Protein AF-A0A258W7M1-F1 (afdb_monomer_lite)

Sequence (191 aa):
MKWLLQYIKQILIVVLVFASMASPAATSISPTYPTRNDYLLDGDSLIPVPWGKEEPISWMLLSGSWMLRQGEVPTSYFTFKVVNQSANNRILYIQQMDPKSCVVMGAGVGSLSSSKVIYATLRNAQNREVYRLNLRNFAASSFVKKVPASYEGNVVMMSIAAINSYTFTHFSIARVNPGTLTSPNCRNKLQ

Radius of gyration: 19.5 Å; chains: 1; bounding box: 65×51×40 Å

Structure (mmCIF, N/CA/C/O backbone):
data_AF-A0A258W7M1-F1
#
_entry.id   AF-A0A258W7M1-F1
#
loop_
_atom_site.group_PDB
_atom_site.id
_atom_site.type_symbol
_atom_site.label_atom_id
_atom_site.label_alt_id
_atom_site.label_comp_id
_atom_site.label_asym_id
_atom_site.label_entity_id
_atom_site.label_seq_id
_atom_site.pdbx_PDB_ins_code
_atom_site.Cartn_x
_atom_site.Cartn_y
_atom_site.Cartn_z
_atom_site.occupancy
_atom_site.B_iso_or_equiv
_atom_site.auth_seq_id
_atom_site.auth_comp_id
_atom_site.auth_asym_id
_atom_site.auth_atom_id
_atom_site.pdbx_PDB_model_num
ATOM 1 N N . MET A 1 1 ? -43.704 30.115 -16.570 1.00 43.97 1 MET A N 1
ATOM 2 C CA . MET A 1 1 ? -43.138 30.088 -15.201 1.00 43.97 1 MET A CA 1
ATOM 3 C C . MET A 1 1 ? -43.503 28.762 -14.534 1.00 43.97 1 MET A C 1
ATOM 5 O O . MET A 1 1 ? -44.605 28.625 -14.032 1.00 43.97 1 MET A O 1
ATOM 9 N N . LYS A 1 2 ? -42.625 27.754 -14.611 1.00 47.56 2 LYS A N 1
ATOM 10 C CA . LYS A 1 2 ? -42.806 26.414 -14.006 1.00 47.56 2 LYS A CA 1
ATOM 11 C C . LYS A 1 2 ? -41.495 25.890 -13.385 1.00 47.56 2 LYS A C 1
ATOM 13 O O . LYS A 1 2 ? -41.191 24.712 -13.471 1.00 47.56 2 LYS A O 1
ATOM 18 N N . TRP A 1 3 ? -40.699 26.768 -12.773 1.00 34.06 3 TRP A N 1
ATOM 19 C CA . TRP A 1 3 ? -39.361 26.412 -12.265 1.00 34.06 3 TRP A CA 1
ATOM 20 C C . TRP A 1 3 ? -39.150 26.747 -10.779 1.00 34.06 3 TRP A C 1
ATOM 22 O O . TRP A 1 3 ? -38.028 26.945 -10.335 1.00 34.06 3 TRP A O 1
ATOM 32 N N . LEU A 1 4 ? -40.231 26.796 -9.992 1.00 43.44 4 LEU A N 1
ATOM 33 C CA . LEU A 1 4 ? -40.207 27.290 -8.608 1.00 43.44 4 LEU A CA 1
ATOM 34 C C . LEU A 1 4 ? -40.151 26.203 -7.512 1.00 43.44 4 LEU A C 1
ATOM 36 O O . LEU A 1 4 ? -40.483 26.496 -6.373 1.00 43.44 4 LEU A O 1
ATOM 40 N N . LEU A 1 5 ? -39.755 24.956 -7.806 1.00 43.38 5 LEU A N 1
ATOM 41 C CA . LEU A 1 5 ? -39.906 23.847 -6.836 1.00 43.38 5 LEU A CA 1
ATOM 42 C C . LEU A 1 5 ? -38.703 22.902 -6.662 1.00 43.38 5 LEU A C 1
ATOM 44 O O . LEU A 1 5 ? -38.859 21.836 -6.076 1.00 43.38 5 LEU A O 1
ATOM 48 N N . GLN A 1 6 ? -37.491 23.282 -7.087 1.00 41.66 6 GLN A N 1
ATOM 49 C CA . GLN A 1 6 ? -36.312 22.399 -6.970 1.00 41.66 6 GLN A CA 1
ATOM 50 C C . GLN A 1 6 ? -35.127 22.979 -6.176 1.00 41.66 6 GLN A C 1
ATOM 52 O O . GLN A 1 6 ? -34.036 22.423 -6.211 1.00 41.66 6 GLN A O 1
ATOM 57 N N . TYR A 1 7 ? -35.351 24.048 -5.402 1.00 41.16 7 TYR A N 1
ATOM 58 C CA . TYR A 1 7 ? -34.325 24.708 -4.572 1.00 41.16 7 TYR A CA 1
ATOM 59 C C . TYR A 1 7 ? -34.543 24.576 -3.055 1.00 41.16 7 TYR A C 1
ATOM 61 O O . TYR A 1 7 ? -34.001 25.347 -2.270 1.00 41.16 7 TYR A O 1
ATOM 69 N N . ILE A 1 8 ? -35.305 23.573 -2.612 1.00 48.62 8 ILE A N 1
ATOM 70 C CA . ILE A 1 8 ? -35.540 23.307 -1.184 1.00 48.62 8 ILE A CA 1
ATOM 71 C C . ILE A 1 8 ? -35.026 21.907 -0.845 1.00 48.62 8 ILE A C 1
ATOM 73 O O . ILE A 1 8 ? -35.805 20.997 -0.594 1.00 48.62 8 ILE A O 1
ATOM 77 N N . LYS A 1 9 ? -33.700 21.718 -0.859 1.00 37.91 9 LYS A N 1
ATOM 78 C CA . LYS A 1 9 ? -33.027 20.651 -0.099 1.00 37.91 9 LYS A CA 1
ATOM 79 C C . LYS A 1 9 ? -31.654 21.132 0.391 1.00 37.91 9 LYS A C 1
ATOM 81 O O . LYS A 1 9 ? -30.650 20.992 -0.289 1.00 37.91 9 LYS A O 1
ATOM 86 N N . GLN A 1 10 ? -31.675 21.659 1.618 1.00 39.34 10 GLN A N 1
ATOM 87 C CA . GLN A 1 10 ? -30.639 21.495 2.647 1.00 39.34 10 GLN A CA 1
ATOM 88 C C . GLN A 1 10 ? -29.291 22.200 2.427 1.00 39.34 10 GLN A C 1
ATOM 90 O O . GLN A 1 10 ? -28.245 21.574 2.296 1.00 39.34 10 GLN A O 1
ATOM 95 N N . ILE A 1 11 ? -29.306 23.530 2.547 1.00 41.09 11 ILE A N 1
ATOM 96 C CA . ILE A 1 11 ? -28.161 24.261 3.101 1.00 41.09 11 ILE A CA 1
ATOM 97 C C . ILE A 1 11 ? -28.226 24.071 4.618 1.00 41.09 11 ILE A C 1
ATOM 99 O O . ILE A 1 11 ? -29.035 24.698 5.296 1.00 41.09 11 ILE A O 1
ATOM 103 N N . LEU A 1 12 ? -27.403 23.164 5.139 1.00 35.84 12 LEU A N 1
ATOM 104 C CA . LEU A 1 12 ? -27.188 22.982 6.572 1.00 35.84 12 LEU A CA 1
ATOM 105 C C . LEU A 1 12 ? -25.818 23.579 6.917 1.00 35.84 12 LEU A C 1
ATOM 107 O O . LEU A 1 12 ? -24.847 22.872 7.161 1.00 35.84 12 LEU A O 1
ATOM 111 N N . ILE A 1 13 ? -25.733 24.911 6.873 1.00 46.56 13 ILE A N 1
ATOM 112 C CA . ILE A 1 13 ? -24.629 25.654 7.489 1.00 46.56 13 ILE A CA 1
ATOM 113 C C . ILE A 1 13 ? -25.046 25.878 8.940 1.00 46.56 13 ILE A C 1
ATOM 115 O O . ILE A 1 13 ? -25.694 26.866 9.275 1.00 46.56 13 ILE A O 1
ATOM 119 N N . VAL A 1 14 ? -24.726 24.909 9.796 1.00 39.97 14 VAL A N 1
ATOM 120 C CA . VAL A 1 14 ? -24.745 25.107 11.245 1.00 39.97 14 VAL A CA 1
ATOM 121 C C . VAL A 1 14 ? -23.337 25.505 11.658 1.00 39.97 14 VAL A C 1
ATOM 123 O O . VAL A 1 14 ? -22.391 24.725 11.562 1.00 39.97 14 VAL A O 1
A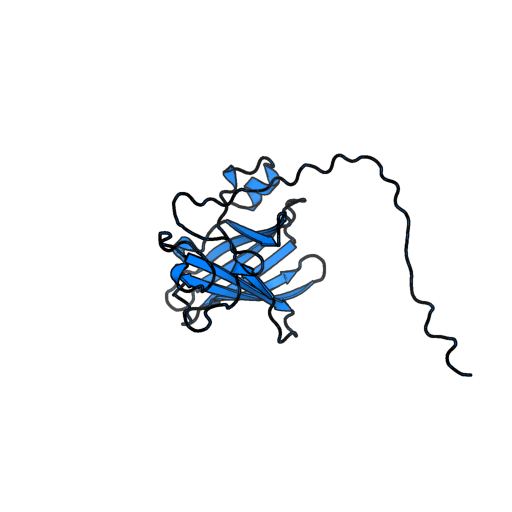TOM 126 N N . VAL A 1 15 ? -23.227 26.756 12.094 1.00 43.66 15 VAL A N 1
ATOM 127 C CA . VAL A 1 15 ? -22.106 27.296 12.858 1.00 43.66 15 VAL A CA 1
ATOM 128 C C . VAL A 1 15 ? -21.902 26.419 14.093 1.00 43.66 15 VAL A C 1
ATOM 130 O O . VAL A 1 15 ? -22.789 26.329 14.939 1.00 43.66 15 VAL A O 1
ATOM 133 N N . LEU A 1 16 ? -20.730 25.794 14.213 1.00 35.81 16 LEU A N 1
ATOM 134 C CA . LEU A 1 16 ? -20.249 25.235 15.472 1.00 35.81 16 LEU A CA 1
ATOM 135 C C . LEU A 1 16 ? -19.056 26.062 15.945 1.00 35.81 16 LEU A C 1
ATOM 137 O O . LEU A 1 16 ? -18.012 26.143 15.301 1.00 35.81 16 LEU A O 1
ATOM 141 N N . VAL A 1 17 ? -19.306 26.715 17.074 1.00 37.50 17 VAL A N 1
ATOM 142 C CA . VAL A 1 17 ? -18.401 27.471 17.932 1.00 37.50 17 VAL A CA 1
ATOM 143 C C . VAL A 1 17 ? -17.082 26.719 18.124 1.00 37.50 17 VAL A C 1
ATOM 145 O O . VAL A 1 17 ? -17.074 25.543 18.488 1.00 37.50 17 VAL A O 1
ATOM 148 N N . PHE A 1 18 ? -15.968 27.426 17.923 1.00 38.75 18 PHE A N 1
ATOM 149 C CA . PHE A 1 18 ? -14.636 27.000 18.341 1.00 38.75 18 PHE A CA 1
ATOM 150 C C . PHE A 1 18 ? -14.590 26.914 19.874 1.00 38.75 18 PHE A C 1
ATOM 152 O O . PHE A 1 18 ? -14.175 27.847 20.554 1.00 38.75 18 PHE A O 1
ATOM 159 N N . ALA A 1 19 ? -15.010 25.781 20.431 1.00 39.16 19 ALA A N 1
ATOM 160 C CA . ALA A 1 19 ? -14.447 25.321 21.686 1.00 39.16 19 ALA A CA 1
ATOM 161 C C . ALA A 1 19 ? -13.049 24.792 21.357 1.00 39.16 19 ALA A C 1
ATOM 163 O O . ALA A 1 19 ? -12.897 23.886 20.536 1.00 39.16 19 ALA A O 1
ATOM 164 N N . SER A 1 20 ? -12.028 25.397 21.959 1.00 50.03 20 SER A N 1
ATOM 165 C CA . SER A 1 20 ? -10.630 24.988 21.879 1.00 50.03 20 SER A CA 1
ATOM 166 C C . SER A 1 20 ? -10.448 23.590 22.470 1.00 50.03 20 SER A C 1
ATOM 168 O O . SER A 1 20 ? -9.977 23.419 23.592 1.00 50.03 20 SER A O 1
ATOM 170 N N . MET A 1 21 ? -10.817 22.566 21.712 1.00 40.38 21 MET A N 1
ATOM 171 C CA . MET A 1 21 ? -10.202 21.264 21.857 1.00 40.38 21 MET A CA 1
ATOM 172 C C . MET A 1 21 ? -8.877 21.366 21.130 1.00 40.38 21 MET A C 1
ATOM 174 O O . MET A 1 21 ? -8.841 21.465 19.902 1.00 40.38 21 MET A O 1
ATOM 178 N N . ALA A 1 22 ? -7.791 21.408 21.902 1.00 46.16 22 ALA A N 1
ATOM 179 C CA . ALA A 1 22 ? -6.471 21.088 21.396 1.00 46.16 22 ALA A CA 1
ATOM 180 C C . ALA A 1 22 ? -6.627 19.818 20.554 1.00 46.16 22 ALA A C 1
ATOM 182 O O . ALA A 1 22 ? -6.872 18.736 21.089 1.00 46.16 22 ALA A O 1
ATOM 183 N N . SER A 1 23 ? -6.601 19.972 19.228 1.00 40.94 23 SER A N 1
ATOM 184 C CA . SER A 1 23 ? -6.554 18.824 18.338 1.00 40.94 23 SER A CA 1
ATOM 185 C C . SER A 1 23 ? -5.322 18.053 18.783 1.00 40.94 23 SER A C 1
ATOM 187 O O . SER A 1 23 ? -4.251 18.669 18.818 1.00 40.94 23 SER A O 1
ATOM 189 N N . PRO A 1 24 ? -5.428 16.773 19.190 1.00 41.03 24 PRO A N 1
ATOM 190 C CA . PRO A 1 24 ? -4.228 16.004 19.455 1.00 41.03 24 PRO A CA 1
ATOM 191 C C . PRO A 1 24 ? -3.386 16.125 18.191 1.00 41.03 24 PRO A C 1
ATOM 193 O O . PRO A 1 24 ? -3.874 15.826 17.095 1.00 41.03 24 PRO A O 1
ATOM 196 N N . ALA A 1 25 ? -2.190 16.704 18.346 1.00 44.69 25 ALA A N 1
ATOM 197 C CA . ALA A 1 25 ? -1.271 16.936 17.248 1.00 44.69 25 ALA A CA 1
ATOM 198 C C . ALA A 1 25 ? -1.236 15.650 16.430 1.00 44.69 25 ALA A C 1
ATOM 200 O O . ALA A 1 25 ? -1.074 14.573 17.010 1.00 44.69 25 ALA A O 1
ATOM 201 N N . ALA A 1 26 ? -1.498 15.755 15.124 1.00 45.59 26 ALA A N 1
ATOM 202 C CA . ALA A 1 26 ? -1.435 14.613 14.231 1.00 45.59 26 ALA A CA 1
ATOM 203 C C . ALA A 1 26 ? -0.125 13.887 14.540 1.00 45.59 26 ALA A C 1
ATOM 205 O O . ALA A 1 26 ? 0.953 14.456 14.378 1.00 45.59 26 ALA A O 1
ATOM 206 N N . THR A 1 27 ? -0.223 12.679 15.089 1.00 51.28 27 THR A N 1
ATOM 207 C CA . THR A 1 27 ? 0.945 11.882 15.451 1.00 51.28 27 THR A CA 1
ATOM 208 C C . THR A 1 27 ? 1.464 11.314 14.146 1.00 51.28 27 THR A C 1
ATOM 210 O O . THR A 1 27 ? 1.119 10.213 13.718 1.00 51.28 27 THR A O 1
ATOM 213 N N . SER A 1 28 ? 2.176 12.170 13.418 1.00 54.22 28 SER A N 1
ATOM 214 C CA . SER A 1 28 ? 2.709 11.864 12.108 1.00 54.22 28 SER A CA 1
ATOM 215 C C . SER A 1 28 ? 3.742 10.764 12.289 1.00 54.22 28 SER A C 1
ATOM 217 O O . SER A 1 28 ? 4.771 10.943 12.938 1.00 54.22 28 SER A O 1
ATOM 219 N N . ILE A 1 29 ? 3.448 9.582 11.746 1.00 58.97 29 ILE A N 1
ATOM 220 C CA . ILE A 1 29 ? 4.479 8.566 11.631 1.00 58.97 29 ILE A CA 1
ATOM 221 C C . ILE A 1 29 ? 5.446 9.037 10.555 1.00 58.97 29 ILE A C 1
ATOM 223 O O . ILE A 1 29 ? 5.044 9.349 9.428 1.00 58.97 29 ILE A O 1
ATOM 227 N N . SER A 1 30 ? 6.724 9.078 10.907 1.00 58.47 30 SER A N 1
ATOM 228 C CA . SER A 1 30 ? 7.778 9.246 9.922 1.00 58.47 30 SER A CA 1
ATOM 229 C C . SER A 1 30 ? 7.974 7.926 9.171 1.00 58.47 30 SER A C 1
ATOM 231 O O . SER A 1 30 ? 8.137 6.877 9.807 1.00 58.47 30 SER A O 1
ATOM 233 N N . PRO A 1 31 ? 7.965 7.951 7.829 1.00 56.66 31 PRO A N 1
ATOM 234 C CA . PRO A 1 31 ? 8.303 6.784 7.037 1.00 56.66 31 PRO A CA 1
ATOM 235 C C . PRO A 1 31 ? 9.668 6.238 7.451 1.00 56.66 31 PRO A C 1
ATOM 237 O O . PRO A 1 31 ? 10.616 6.982 7.710 1.00 56.66 31 PRO A O 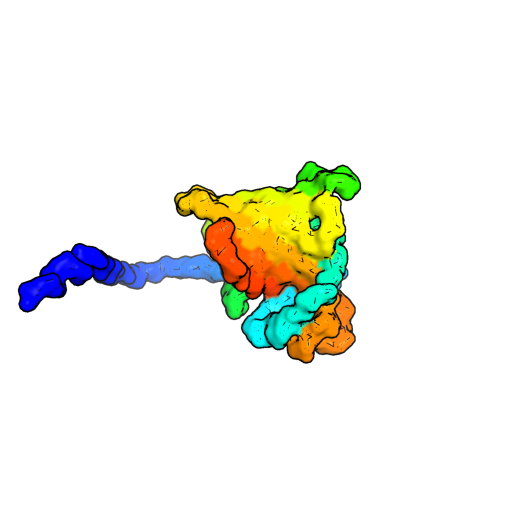1
ATOM 240 N N . THR A 1 32 ? 9.757 4.918 7.562 1.00 60.00 32 THR A N 1
ATOM 241 C CA . THR A 1 32 ? 11.000 4.250 7.952 1.00 60.00 32 THR A CA 1
ATOM 242 C C . THR A 1 32 ? 11.828 4.017 6.699 1.00 60.00 32 THR A C 1
ATOM 244 O O . THR A 1 32 ? 11.755 2.963 6.080 1.00 60.00 32 THR A O 1
ATOM 247 N N . TYR A 1 33 ? 12.599 5.036 6.326 1.00 56.81 33 TYR A N 1
ATOM 248 C CA . TYR A 1 33 ? 13.497 5.015 5.171 1.00 56.81 33 TYR A CA 1
ATOM 249 C C . TYR A 1 33 ? 14.854 4.282 5.332 1.00 56.81 33 TYR A C 1
ATOM 251 O O . TYR A 1 33 ? 15.447 3.979 4.301 1.00 56.81 33 TYR A O 1
ATOM 259 N N . PRO A 1 34 ? 15.416 3.985 6.528 1.00 45.03 34 PRO A N 1
ATOM 260 C CA . PRO A 1 34 ? 16.855 3.706 6.608 1.00 45.03 34 PRO A CA 1
ATOM 261 C C . PRO A 1 34 ? 17.294 2.283 6.221 1.00 45.03 34 PRO A C 1
ATOM 263 O O . PRO A 1 34 ? 18.492 2.051 6.118 1.00 45.03 34 PRO A O 1
ATOM 266 N N . THR A 1 35 ? 16.389 1.322 6.011 1.00 50.59 35 THR A N 1
ATOM 267 C CA . THR A 1 35 ? 16.777 -0.069 5.675 1.00 50.59 35 THR A CA 1
ATOM 268 C C . THR A 1 35 ? 16.354 -0.519 4.282 1.00 50.59 35 THR A C 1
ATOM 270 O O . THR A 1 35 ? 16.901 -1.486 3.755 1.00 50.59 35 THR A O 1
ATOM 273 N N . ARG A 1 36 ? 15.398 0.177 3.662 1.00 58.00 36 ARG A N 1
ATOM 274 C CA . ARG A 1 36 ? 14.968 -0.053 2.287 1.00 58.00 36 ARG A CA 1
ATOM 275 C C . ARG A 1 36 ? 14.426 1.263 1.756 1.00 58.00 36 ARG A C 1
ATOM 277 O O . ARG A 1 36 ? 13.524 1.844 2.349 1.00 58.00 36 ARG A O 1
ATOM 284 N N . ASN A 1 37 ? 15.008 1.724 0.665 1.00 64.81 37 ASN A N 1
ATOM 285 C CA . ASN A 1 37 ? 14.692 2.963 -0.034 1.00 64.81 37 ASN A CA 1
ATOM 286 C C . ASN A 1 37 ? 13.283 2.912 -0.682 1.00 64.81 37 ASN A C 1
ATOM 288 O O . ASN A 1 37 ? 13.147 2.908 -1.904 1.00 64.81 37 ASN A O 1
ATOM 292 N N . ASP A 1 38 ? 12.232 2.782 0.135 1.00 68.00 38 ASP A N 1
ATOM 293 C CA . ASP A 1 38 ? 10.828 2.835 -0.278 1.00 68.00 38 ASP A CA 1
ATOM 294 C C . ASP A 1 38 ? 10.393 4.319 -0.272 1.00 68.00 38 ASP A C 1
ATOM 296 O O . ASP A 1 38 ? 10.259 4.926 0.793 1.00 68.00 38 ASP A O 1
ATOM 300 N N . TYR A 1 39 ? 10.211 4.929 -1.449 1.00 71.25 39 TYR A N 1
ATOM 301 C CA . TYR A 1 39 ? 9.970 6.377 -1.572 1.00 71.25 39 TYR A CA 1
ATOM 302 C C . TYR A 1 39 ? 8.496 6.759 -1.501 1.00 71.25 39 TYR A C 1
ATOM 304 O O . TYR A 1 39 ? 7.638 6.168 -2.160 1.00 71.25 39 TYR A O 1
ATOM 312 N N . LEU A 1 40 ? 8.234 7.845 -0.776 1.00 75.75 40 LEU A N 1
ATOM 313 C CA . LEU A 1 40 ? 6.965 8.551 -0.799 1.00 75.75 40 LEU A CA 1
ATOM 314 C C . LEU A 1 40 ? 7.058 9.728 -1.780 1.00 75.75 40 LEU A C 1
ATOM 316 O O . LEU A 1 40 ? 7.729 10.717 -1.500 1.00 75.75 40 LEU A O 1
ATOM 320 N N . LEU A 1 41 ? 6.400 9.603 -2.930 1.00 75.31 41 LEU A N 1
ATOM 321 C CA . LEU A 1 41 ? 6.282 10.653 -3.946 1.00 75.31 41 LEU A CA 1
ATOM 322 C C . LEU A 1 41 ? 4.991 11.458 -3.751 1.00 75.31 41 LEU A C 1
ATOM 324 O O . LEU A 1 41 ? 3.920 10.865 -3.594 1.00 75.31 41 LEU A O 1
ATOM 328 N N . ASP A 1 42 ? 5.065 12.783 -3.838 1.00 69.25 42 ASP A N 1
ATOM 329 C CA . ASP A 1 42 ? 3.923 13.693 -3.750 1.00 69.25 42 ASP A CA 1
ATOM 330 C C . ASP A 1 42 ? 3.802 14.626 -4.970 1.00 69.25 42 ASP A C 1
ATOM 332 O O . ASP A 1 42 ? 4.752 14.850 -5.724 1.00 69.25 42 ASP A O 1
ATOM 336 N N . GLY A 1 43 ? 2.583 15.135 -5.189 1.00 70.19 43 GLY A N 1
ATOM 337 C CA . GLY A 1 43 ? 2.275 16.105 -6.243 1.00 70.19 43 GLY A CA 1
ATOM 338 C C . GLY A 1 43 ? 2.768 15.682 -7.631 1.00 70.19 43 GLY A C 1
ATOM 339 O O . GLY A 1 43 ? 2.526 14.563 -8.087 1.00 70.19 43 GLY A O 1
ATOM 340 N N . ASP A 1 44 ? 3.491 16.588 -8.288 1.00 65.06 44 ASP A N 1
ATOM 341 C CA . ASP A 1 44 ? 4.045 16.391 -9.631 1.00 65.06 44 ASP A CA 1
ATOM 342 C C . ASP A 1 44 ? 5.115 15.294 -9.715 1.00 65.06 44 ASP A C 1
ATOM 344 O O . ASP A 1 44 ? 5.446 14.857 -10.816 1.00 65.06 44 ASP A O 1
ATOM 348 N N . SER A 1 45 ? 5.685 14.850 -8.589 1.00 66.69 45 SER A N 1
ATOM 349 C CA . SER A 1 45 ? 6.735 13.819 -8.566 1.00 66.69 45 SER A CA 1
ATOM 350 C C . SER A 1 45 ? 6.219 12.462 -9.060 1.00 66.69 45 SER A C 1
ATOM 352 O O . SER A 1 45 ? 6.992 11.617 -9.504 1.00 66.69 45 SER A O 1
ATOM 354 N N . LEU A 1 46 ? 4.898 12.261 -9.019 1.00 68.25 46 LEU A N 1
ATOM 355 C CA . LEU A 1 46 ? 4.224 11.079 -9.554 1.00 68.25 46 LEU A CA 1
ATOM 356 C C . LEU A 1 46 ? 4.026 11.123 -11.077 1.00 68.25 46 LEU A C 1
ATOM 358 O O . LEU A 1 46 ? 3.627 10.108 -11.646 1.00 68.25 46 LEU A O 1
ATOM 362 N N . ILE A 1 47 ? 4.256 12.261 -11.743 1.00 71.56 47 ILE A N 1
ATOM 363 C CA . ILE A 1 47 ? 3.852 12.469 -13.139 1.00 71.56 47 ILE A CA 1
ATOM 364 C C . ILE A 1 47 ? 5.079 12.579 -14.069 1.00 71.56 47 ILE A C 1
ATOM 366 O O . ILE A 1 47 ? 5.923 13.455 -13.870 1.00 71.56 47 ILE A O 1
ATOM 370 N N . PRO A 1 48 ? 5.159 11.764 -15.142 1.00 82.44 48 PRO A N 1
ATOM 371 C CA . PRO A 1 48 ? 4.269 10.651 -15.476 1.00 82.44 48 PRO A CA 1
ATOM 372 C C . PRO A 1 48 ? 4.585 9.390 -14.656 1.00 82.44 48 PRO A C 1
ATOM 374 O O . PRO A 1 48 ? 5.746 9.091 -14.370 1.00 82.44 48 PRO A O 1
ATOM 377 N N . VAL A 1 49 ? 3.549 8.601 -14.359 1.00 86.75 49 VAL A N 1
ATOM 378 C CA . VAL A 1 49 ? 3.725 7.247 -13.821 1.00 86.75 49 VAL A CA 1
ATOM 379 C C . VAL A 1 49 ? 4.301 6.352 -14.927 1.00 86.75 49 VAL A C 1
ATOM 381 O O . VAL A 1 49 ? 3.755 6.349 -16.035 1.00 86.75 49 VAL A O 1
ATOM 384 N N . PRO A 1 50 ? 5.365 5.570 -14.666 1.00 89.94 50 PRO A N 1
ATOM 385 C CA . PRO A 1 50 ? 6.006 4.729 -15.674 1.00 89.94 50 PRO A CA 1
ATOM 386 C C . PRO A 1 50 ? 5.229 3.423 -15.912 1.00 89.94 50 PRO A C 1
ATOM 388 O O . PRO A 1 50 ? 5.719 2.326 -15.644 1.00 89.94 50 PRO A O 1
ATOM 391 N N . TRP A 1 51 ? 3.997 3.534 -16.411 1.00 91.25 51 TRP A N 1
ATOM 392 C CA . TRP A 1 51 ? 3.144 2.388 -16.732 1.00 91.25 51 TRP A CA 1
ATOM 393 C C . TRP A 1 51 ? 3.857 1.373 -17.633 1.00 91.25 51 TRP A C 1
ATOM 395 O O . TRP A 1 51 ? 4.580 1.746 -18.557 1.00 91.25 51 TRP A O 1
ATOM 405 N N . GLY A 1 52 ? 3.663 0.082 -17.359 1.00 90.56 52 GLY A N 1
ATOM 406 C CA . GLY A 1 52 ? 4.327 -1.007 -18.084 1.00 90.56 52 GLY A CA 1
ATOM 407 C C . GLY A 1 52 ? 5.735 -1.340 -17.576 1.00 90.56 52 GLY A C 1
ATOM 408 O O . GLY A 1 52 ? 6.273 -2.393 -17.925 1.00 90.56 52 GLY A O 1
ATOM 409 N N . LYS A 1 53 ? 6.333 -0.490 -16.728 1.00 91.88 53 LYS A N 1
ATOM 410 C CA . LYS A 1 53 ? 7.610 -0.757 -16.041 1.00 91.88 5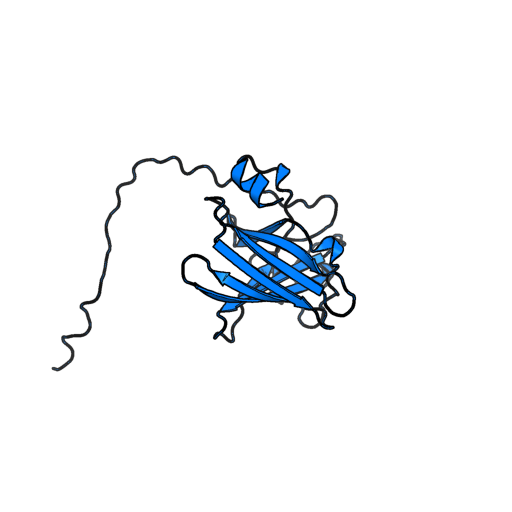3 LYS A CA 1
ATOM 411 C C . LYS A 1 53 ? 7.416 -1.301 -14.625 1.00 91.88 53 LYS A C 1
ATOM 413 O O . LYS A 1 53 ? 8.287 -1.135 -13.775 1.00 91.88 53 LYS A O 1
ATOM 418 N N . GLU A 1 54 ? 6.275 -1.929 -14.342 1.00 91.88 54 GLU A N 1
ATOM 419 C CA . GLU A 1 54 ? 6.050 -2.565 -13.050 1.00 91.88 54 GLU A CA 1
ATOM 420 C C . GLU A 1 54 ? 7.093 -3.665 -12.811 1.00 91.88 54 GLU A C 1
ATOM 422 O O . GLU A 1 54 ? 7.454 -4.435 -13.713 1.00 91.88 54 GLU A O 1
ATOM 427 N N . GLU A 1 55 ? 7.525 -3.781 -11.564 1.00 90.81 55 GLU A N 1
ATOM 428 C CA . GLU A 1 55 ? 8.356 -4.866 -11.062 1.00 90.81 55 GLU A CA 1
ATOM 429 C C . GLU A 1 55 ? 7.528 -5.790 -10.158 1.00 90.81 55 GLU A C 1
ATOM 431 O O . GLU A 1 55 ? 6.541 -5.353 -9.558 1.00 90.81 55 GLU A O 1
ATOM 436 N N . PRO A 1 56 ? 7.893 -7.077 -10.033 1.00 88.56 56 PRO A N 1
ATOM 437 C CA . PRO A 1 56 ? 7.225 -7.973 -9.099 1.00 88.56 56 PRO A CA 1
ATOM 438 C C . PRO A 1 56 ? 7.265 -7.445 -7.657 1.00 88.56 56 PRO A C 1
ATOM 440 O O . PRO A 1 56 ? 8.320 -7.083 -7.137 1.00 88.56 56 PRO A O 1
ATOM 443 N N . ILE A 1 57 ? 6.119 -7.460 -6.972 1.00 86.00 57 ILE A N 1
ATOM 444 C CA . ILE A 1 57 ? 6.056 -7.141 -5.541 1.00 86.00 57 ILE A CA 1
ATOM 445 C C . ILE A 1 57 ? 6.575 -8.334 -4.729 1.00 86.00 57 ILE A C 1
ATOM 447 O O . ILE A 1 57 ? 6.031 -9.440 -4.795 1.00 86.00 57 ILE A O 1
ATOM 451 N N . SER A 1 58 ? 7.599 -8.101 -3.904 1.00 83.69 58 SER A N 1
ATOM 452 C CA . SER A 1 58 ? 8.038 -9.076 -2.901 1.00 83.69 58 SER A CA 1
ATOM 453 C C . SER A 1 58 ? 7.004 -9.187 -1.780 1.00 83.69 58 SER A C 1
ATOM 455 O O . SER A 1 58 ? 6.732 -8.215 -1.080 1.00 83.69 58 SER A O 1
ATOM 457 N N . TRP A 1 59 ? 6.447 -10.382 -1.585 1.00 80.38 59 TRP A N 1
ATOM 458 C CA . TRP A 1 59 ? 5.387 -10.664 -0.604 1.00 80.38 59 TRP A CA 1
ATOM 459 C C . TRP A 1 59 ? 5.872 -10.640 0.839 1.00 80.38 59 TRP A C 1
ATOM 461 O O . TRP A 1 59 ? 5.179 -10.129 1.719 1.00 80.38 59 TRP A O 1
ATOM 471 N N . MET A 1 60 ? 7.081 -11.164 1.059 1.00 77.75 60 MET A N 1
ATOM 472 C CA . MET A 1 60 ? 7.767 -11.084 2.347 1.00 77.75 60 MET A CA 1
ATOM 473 C C . MET A 1 60 ? 7.878 -9.631 2.780 1.00 77.75 60 MET A C 1
ATOM 475 O O . MET A 1 60 ? 7.622 -9.292 3.929 1.00 77.75 60 MET A O 1
ATOM 479 N N . LEU A 1 61 ? 8.213 -8.771 1.821 1.00 77.50 61 LEU A N 1
ATOM 480 C CA . LEU A 1 61 ? 8.362 -7.366 2.094 1.00 77.50 61 LEU A CA 1
ATOM 481 C C . LEU A 1 61 ? 6.979 -6.743 2.206 1.00 77.50 61 LEU A C 1
ATOM 483 O O . LEU A 1 61 ? 6.754 -6.061 3.179 1.00 77.50 61 LEU A O 1
ATOM 487 N N . LEU A 1 62 ? 6.013 -6.966 1.317 1.00 85.25 62 LEU A N 1
ATOM 488 C CA . LEU A 1 62 ? 4.711 -6.278 1.344 1.00 85.25 62 LEU A CA 1
ATOM 489 C C . LEU A 1 62 ? 4.012 -6.256 2.718 1.00 85.25 62 LEU A C 1
ATOM 491 O O . LEU A 1 62 ? 3.368 -5.261 3.047 1.00 85.25 62 LEU A O 1
ATOM 495 N N . SER A 1 63 ? 4.171 -7.315 3.515 1.00 88.56 63 SER A N 1
ATOM 496 C CA . SER A 1 63 ? 3.630 -7.377 4.874 1.00 88.56 63 SER A CA 1
ATOM 497 C C . SER A 1 63 ? 4.109 -6.216 5.756 1.00 88.56 63 SER A C 1
ATOM 499 O O . SER A 1 63 ? 5.266 -5.795 5.693 1.00 88.56 63 SER A O 1
ATOM 501 N N . GLY A 1 64 ? 3.216 -5.714 6.604 1.00 89.81 64 GLY A N 1
ATOM 502 C CA . GLY A 1 64 ? 3.501 -4.667 7.580 1.00 89.81 64 GLY A CA 1
ATOM 503 C C . GLY A 1 64 ? 2.599 -3.449 7.432 1.00 89.81 64 GLY A C 1
ATOM 504 O O . GLY A 1 64 ? 1.542 -3.506 6.800 1.00 89.81 64 GLY A O 1
ATOM 505 N N . SER A 1 65 ? 3.038 -2.348 8.036 1.00 90.69 65 SER A N 1
ATOM 506 C CA . SER A 1 65 ? 2.294 -1.095 8.076 1.00 90.69 65 SER A CA 1
ATOM 507 C C . SER A 1 65 ? 2.814 -0.075 7.079 1.00 90.69 65 SER A C 1
ATOM 509 O O . SER A 1 65 ? 4.019 0.134 6.923 1.00 90.69 65 SER A O 1
ATOM 511 N N . TRP A 1 66 ? 1.868 0.579 6.422 1.00 90.56 66 TRP A N 1
ATOM 512 C CA . TRP A 1 66 ? 2.087 1.506 5.330 1.00 90.56 66 TRP A CA 1
ATOM 513 C C . TRP A 1 66 ? 1.309 2.785 5.565 1.00 90.56 66 TRP A C 1
ATOM 515 O O . TRP A 1 66 ? 0.221 2.787 6.135 1.00 90.56 66 TRP A O 1
ATOM 525 N N . MET A 1 67 ? 1.863 3.885 5.091 1.00 87.56 67 MET A N 1
ATOM 526 C CA . MET A 1 67 ? 1.209 5.178 5.084 1.00 87.56 67 MET A CA 1
ATOM 527 C C . MET A 1 67 ? 0.944 5.623 3.657 1.00 87.56 67 MET A C 1
ATOM 529 O O . MET A 1 67 ? 1.800 5.500 2.780 1.00 87.56 67 MET A O 1
ATOM 533 N N . LEU A 1 68 ? -0.239 6.191 3.464 1.00 86.12 68 LEU A N 1
ATOM 534 C CA . LEU A 1 68 ? -0.570 7.009 2.314 1.00 86.12 68 LEU A CA 1
ATOM 535 C C . LEU A 1 68 ? -0.536 8.470 2.755 1.00 86.12 68 LEU A C 1
ATOM 537 O O . LEU A 1 68 ? -1.152 8.838 3.761 1.00 86.12 68 LEU A O 1
ATOM 541 N N . ARG A 1 69 ? 0.172 9.306 1.998 1.00 73.50 69 ARG A N 1
ATOM 542 C CA . ARG A 1 69 ? 0.261 10.745 2.252 1.00 73.50 69 ARG A CA 1
ATOM 543 C C . ARG A 1 69 ? -0.265 11.522 1.052 1.00 73.50 69 ARG A C 1
ATOM 545 O O . ARG A 1 69 ? 0.025 11.169 -0.087 1.00 73.50 69 ARG A O 1
ATOM 552 N N . GLN A 1 70 ? -1.000 12.594 1.326 1.00 67.50 70 GLN A N 1
ATOM 553 C CA . GLN A 1 70 ? -1.419 13.579 0.337 1.00 67.50 70 GLN A CA 1
ATOM 554 C C . GLN A 1 70 ? -1.051 14.967 0.873 1.00 67.50 70 GLN A C 1
ATOM 556 O O . GLN A 1 70 ? -1.660 15.449 1.827 1.00 67.50 70 GLN A O 1
ATOM 561 N N . GLY A 1 71 ? -0.024 15.593 0.292 1.00 66.31 71 GLY A N 1
ATOM 562 C CA . GLY A 1 71 ? 0.557 16.826 0.835 1.00 66.31 71 GLY A CA 1
ATOM 563 C C . GLY A 1 71 ? 1.279 16.583 2.165 1.00 66.31 71 GLY A C 1
ATOM 564 O O . GLY A 1 71 ? 1.951 15.571 2.333 1.00 66.31 71 GLY A O 1
ATOM 565 N N . GLU A 1 72 ? 1.136 17.487 3.132 1.00 60.75 72 GLU A N 1
ATOM 566 C CA . GLU A 1 72 ? 1.859 17.405 4.413 1.00 60.75 72 GLU A CA 1
ATOM 567 C C . GLU A 1 72 ? 1.200 16.475 5.449 1.00 60.75 72 GLU A C 1
ATOM 569 O O . GLU A 1 72 ? 1.817 16.115 6.453 1.00 60.75 72 GLU A O 1
ATOM 574 N N . VAL A 1 73 ? -0.042 16.035 5.212 1.00 58.03 73 VAL A N 1
ATOM 575 C CA . VAL A 1 73 ? -0.828 15.268 6.189 1.00 58.03 73 VAL A CA 1
ATOM 576 C C . VAL A 1 73 ? -0.975 13.808 5.741 1.00 58.03 73 VAL A C 1
ATOM 578 O O . VAL A 1 73 ? -1.357 13.548 4.596 1.00 58.03 73 VAL A O 1
ATOM 581 N N . PRO A 1 74 ? -0.701 12.817 6.618 1.00 62.31 74 PRO A N 1
ATOM 582 C CA . PRO A 1 74 ? -1.060 11.429 6.350 1.00 62.31 74 PRO A CA 1
ATOM 583 C C . PRO A 1 74 ? -2.570 11.311 6.131 1.00 62.31 74 PRO A C 1
ATOM 585 O O . PRO A 1 74 ? -3.360 11.708 6.986 1.00 62.31 74 PRO A O 1
ATOM 588 N N . THR A 1 75 ? -2.974 10.758 4.993 1.00 77.88 75 THR A N 1
ATOM 589 C CA . THR A 1 75 ? -4.391 10.611 4.643 1.00 77.88 75 THR A CA 1
ATOM 590 C C . THR A 1 75 ? -4.966 9.330 5.238 1.00 77.88 75 THR A C 1
ATOM 592 O O . THR A 1 75 ? -6.131 9.294 5.621 1.00 77.88 75 THR A O 1
ATOM 595 N N . SER A 1 76 ? -4.174 8.254 5.313 1.00 88.00 76 SER A N 1
ATOM 596 C CA . SER A 1 76 ? -4.584 6.960 5.877 1.00 88.00 76 SER A CA 1
ATOM 597 C C . SER A 1 76 ? -3.381 6.067 6.171 1.00 88.00 76 SER A C 1
ATOM 599 O O . SER A 1 76 ? -2.371 6.127 5.464 1.00 88.00 76 SER A O 1
ATOM 601 N N . TYR A 1 77 ? -3.514 5.196 7.172 1.00 90.44 77 TYR A N 1
ATOM 602 C CA . TYR A 1 77 ? -2.609 4.064 7.367 1.00 90.44 77 TYR A CA 1
ATOM 603 C C . TYR A 1 77 ? -3.242 2.780 6.838 1.00 90.44 77 TYR A C 1
ATOM 605 O O . TYR A 1 77 ? -4.461 2.615 6.869 1.00 90.44 77 TYR A O 1
ATOM 613 N N . PHE A 1 78 ? -2.399 1.869 6.372 1.00 92.88 78 PHE A N 1
ATOM 614 C CA . PHE A 1 78 ? -2.794 0.563 5.875 1.00 92.88 78 PHE A CA 1
ATOM 615 C C . PHE A 1 78 ? -1.951 -0.523 6.528 1.00 92.88 78 PHE A C 1
ATOM 617 O O . PHE A 1 78 ? -0.735 -0.378 6.631 1.00 92.88 78 PHE A O 1
ATOM 624 N N . THR A 1 79 ? -2.580 -1.625 6.922 1.00 93.44 79 THR A N 1
ATOM 625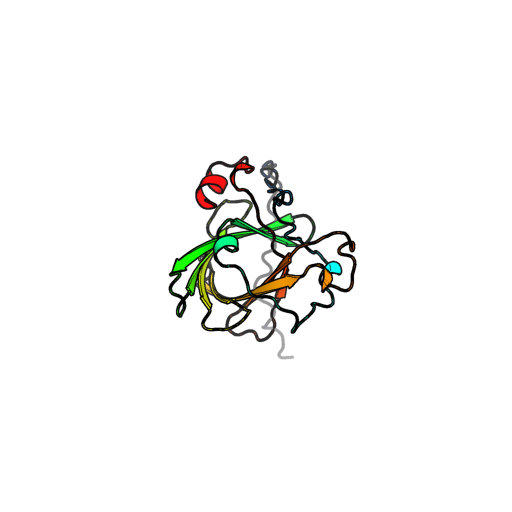 C CA . THR A 1 79 ? -1.872 -2.863 7.251 1.00 93.44 79 THR A CA 1
ATOM 626 C C . THR A 1 79 ? -2.050 -3.847 6.111 1.00 93.44 79 THR A C 1
ATOM 628 O O . THR A 1 79 ? -3.150 -4.035 5.585 1.00 93.44 79 THR A O 1
ATOM 631 N N . PHE A 1 80 ? -0.952 -4.479 5.722 1.00 93.38 80 PHE A N 1
ATOM 632 C CA . PHE A 1 80 ? -0.938 -5.567 4.762 1.00 93.38 80 PHE A CA 1
ATOM 633 C C . PHE A 1 80 ? -0.452 -6.820 5.474 1.00 93.38 80 PHE A C 1
ATOM 635 O O . PHE A 1 80 ? 0.637 -6.842 6.045 1.00 93.38 80 PHE A O 1
ATOM 642 N N . LYS A 1 81 ? -1.258 -7.879 5.434 1.00 92.38 81 LYS A N 1
ATOM 643 C CA . LYS A 1 81 ? -0.908 -9.180 5.999 1.00 92.38 81 LYS A CA 1
ATOM 644 C C . LYS A 1 81 ? -1.078 -10.254 4.946 1.00 92.38 81 LYS A C 1
ATOM 646 O O . LYS A 1 81 ? -2.178 -10.479 4.454 1.00 92.38 81 LYS A O 1
ATOM 651 N N . VAL A 1 82 ? -0.001 -10.948 4.611 1.00 89.75 82 VAL A N 1
ATOM 652 C CA . VAL A 1 82 ? -0.084 -12.099 3.711 1.00 89.75 82 VAL A CA 1
ATOM 653 C C . VAL A 1 82 ? -0.640 -13.283 4.499 1.00 89.75 82 VAL A C 1
ATOM 655 O O . VAL A 1 82 ? 0.009 -13.777 5.416 1.00 89.75 82 VAL A O 1
ATOM 658 N N . VAL A 1 83 ? -1.864 -13.701 4.175 1.00 88.81 83 VAL A N 1
ATOM 659 C CA . VAL A 1 83 ? -2.596 -14.756 4.904 1.00 88.81 83 VAL A CA 1
ATOM 660 C C . VAL A 1 83 ? -2.484 -16.126 4.239 1.00 88.81 83 VAL A C 1
ATOM 662 O O . VAL A 1 83 ? -2.693 -17.140 4.893 1.00 88.81 83 VAL A O 1
ATOM 665 N N . ASN A 1 84 ? -2.119 -16.171 2.957 1.00 83.12 84 ASN A N 1
ATOM 666 C CA . ASN A 1 84 ? -1.784 -17.403 2.249 1.00 83.12 84 ASN A CA 1
ATOM 667 C C . ASN A 1 84 ? -0.563 -17.153 1.358 1.00 83.12 84 ASN A C 1
ATOM 669 O O . ASN A 1 84 ? -0.524 -16.152 0.641 1.00 83.12 84 ASN A O 1
ATOM 673 N N . GLN A 1 85 ? 0.428 -18.044 1.426 1.00 77.00 85 GLN A N 1
ATOM 674 C CA . GLN A 1 85 ? 1.684 -17.959 0.672 1.00 77.00 85 GLN A CA 1
ATOM 675 C C . GLN A 1 85 ? 1.851 -19.068 -0.373 1.00 77.00 85 GLN A C 1
ATOM 677 O O . GLN A 1 85 ? 2.899 -19.128 -1.018 1.00 77.00 85 GLN A O 1
ATOM 682 N N . SER A 1 86 ? 0.838 -19.919 -0.570 1.00 77.88 86 SER A N 1
ATOM 683 C CA . SER A 1 86 ? 0.879 -20.952 -1.605 1.00 77.88 86 SER A CA 1
ATOM 684 C C . SER A 1 86 ? 1.223 -20.329 -2.959 1.00 77.88 86 SER A C 1
ATOM 686 O O . SER A 1 86 ? 0.669 -19.290 -3.328 1.00 77.88 86 SER A O 1
ATOM 688 N N . ALA A 1 87 ? 2.159 -20.947 -3.687 1.00 67.00 87 ALA A N 1
ATOM 689 C CA . ALA A 1 87 ? 2.748 -20.386 -4.905 1.00 67.00 87 ALA A CA 1
ATOM 690 C C . ALA A 1 87 ? 1.695 -19.972 -5.948 1.00 67.00 87 ALA A C 1
ATOM 692 O O . ALA A 1 87 ? 1.882 -18.971 -6.634 1.00 67.00 87 ALA A O 1
ATOM 693 N N . ASN A 1 88 ? 0.569 -20.689 -5.995 1.00 68.38 88 ASN A N 1
ATOM 694 C CA . ASN A 1 88 ? -0.506 -20.474 -6.964 1.00 68.38 88 ASN A CA 1
ATOM 695 C C . ASN A 1 88 ? -1.669 -19.626 -6.423 1.00 68.38 88 ASN A C 1
ATOM 697 O O . ASN A 1 88 ? -2.599 -19.324 -7.165 1.00 68.38 88 ASN A O 1
ATOM 701 N N . ASN A 1 89 ? -1.670 -19.280 -5.133 1.00 75.25 89 ASN A N 1
ATOM 702 C CA . ASN A 1 89 ? -2.773 -18.552 -4.511 1.00 75.25 89 ASN A CA 1
ATOM 703 C C . ASN A 1 89 ? -2.283 -17.740 -3.308 1.00 75.25 89 ASN A C 1
ATOM 705 O O . ASN A 1 89 ? -2.445 -18.138 -2.150 1.00 75.25 89 ASN A O 1
ATOM 709 N N . ARG A 1 90 ? -1.655 -16.595 -3.592 1.00 86.38 90 ARG A N 1
ATOM 710 C CA . ARG A 1 90 ? -1.249 -15.656 -2.545 1.00 86.38 90 ARG A CA 1
ATOM 711 C C . ARG A 1 90 ? -2.393 -14.713 -2.230 1.00 86.38 90 ARG A C 1
ATOM 713 O O . ARG A 1 90 ? -2.895 -14.030 -3.123 1.00 86.38 90 ARG A O 1
ATOM 720 N N . ILE A 1 91 ? -2.768 -14.664 -0.956 1.00 90.19 91 ILE A N 1
ATOM 721 C CA . ILE A 1 91 ? -3.860 -13.822 -0.463 1.00 90.19 91 ILE A CA 1
ATOM 722 C C . ILE A 1 91 ? -3.281 -12.783 0.489 1.00 90.19 91 ILE A C 1
ATOM 724 O O . ILE A 1 91 ? -2.560 -13.109 1.435 1.00 90.19 91 ILE A O 1
ATOM 728 N N . LEU A 1 92 ? -3.624 -11.527 0.234 1.00 92.19 92 LEU A N 1
ATOM 729 C CA . LEU A 1 92 ? -3.307 -10.377 1.058 1.00 92.19 92 LEU A CA 1
ATOM 730 C C . LEU A 1 92 ? -4.564 -9.929 1.795 1.00 92.19 92 LEU A C 1
ATOM 732 O O . LEU A 1 92 ? -5.564 -9.607 1.169 1.00 92.19 92 LEU A O 1
ATOM 736 N N . TYR A 1 93 ? -4.509 -9.858 3.113 1.00 94.94 93 TYR A N 1
ATOM 737 C CA . TYR A 1 93 ? -5.487 -9.140 3.910 1.00 94.94 93 TYR A CA 1
ATOM 738 C C . TYR A 1 93 ? -5.048 -7.685 4.071 1.00 94.94 93 TYR A C 1
ATOM 740 O O . TYR A 1 93 ? -3.866 -7.406 4.286 1.00 94.94 93 TYR A O 1
ATOM 748 N N . ILE A 1 94 ? -6.003 -6.769 3.940 1.00 95.75 94 ILE A N 1
ATOM 749 C CA . ILE A 1 94 ? -5.779 -5.326 3.971 1.00 95.75 94 ILE A CA 1
ATOM 750 C C . ILE A 1 94 ? -6.686 -4.725 5.037 1.00 95.75 94 ILE A C 1
ATOM 752 O O . ILE A 1 94 ? -7.882 -5.018 5.052 1.00 95.75 94 ILE A O 1
ATOM 756 N N . GLN A 1 95 ? -6.160 -3.838 5.876 1.00 95.44 95 GLN A N 1
ATOM 757 C CA . GLN A 1 95 ? -6.989 -2.957 6.701 1.00 95.44 95 GLN A CA 1
ATOM 758 C C . GLN A 1 95 ? -6.584 -1.511 6.487 1.00 95.44 95 GLN A C 1
ATOM 760 O O . GLN A 1 95 ? -5.401 -1.207 6.392 1.00 95.44 95 GLN A O 1
ATOM 765 N N . GLN A 1 96 ? -7.573 -0.627 6.431 1.00 94.00 96 GLN A N 1
ATOM 766 C CA . GLN A 1 96 ? -7.379 0.815 6.436 1.00 94.00 96 GLN A CA 1
ATOM 767 C C . GLN A 1 96 ? -7.687 1.349 7.831 1.00 94.00 96 GLN A C 1
ATOM 769 O O . GLN A 1 96 ? -8.709 0.997 8.426 1.00 94.00 96 GLN A O 1
ATOM 774 N N . MET A 1 97 ? -6.843 2.245 8.324 1.00 91.44 97 MET A N 1
ATOM 775 C CA . MET A 1 97 ? -7.009 2.914 9.604 1.00 91.44 97 MET A CA 1
ATOM 776 C C . MET A 1 97 ? -6.930 4.431 9.438 1.00 91.44 97 MET A C 1
ATOM 778 O O . MET A 1 97 ? -6.062 4.952 8.733 1.00 91.44 97 MET A O 1
ATOM 782 N N . ASP A 1 98 ? -7.820 5.129 10.140 1.00 87.38 98 ASP A N 1
ATOM 783 C CA . ASP A 1 98 ? -7.767 6.581 10.267 1.00 87.38 98 ASP A CA 1
ATOM 784 C C . ASP A 1 98 ? -6.577 6.995 11.157 1.00 87.38 98 ASP A C 1
ATOM 786 O O . ASP A 1 98 ? -6.471 6.519 12.295 1.00 87.38 98 ASP A O 1
ATOM 790 N N . PRO A 1 99 ? -5.686 7.888 10.691 1.00 80.12 99 PRO A N 1
ATOM 791 C CA . PRO A 1 99 ? -4.485 8.272 11.426 1.00 80.12 99 PRO A CA 1
ATOM 792 C C . PRO A 1 99 ? -4.772 9.094 12.687 1.00 80.12 99 PRO A C 1
ATOM 794 O O . PRO A 1 99 ? -3.907 9.168 13.555 1.00 80.12 99 PRO A O 1
ATOM 797 N N . LYS A 1 100 ? -5.953 9.720 12.802 1.00 81.88 100 LYS A N 1
ATOM 798 C CA . LYS A 1 100 ? -6.306 10.582 13.942 1.00 81.88 100 LYS A CA 1
ATOM 799 C C . LYS A 1 100 ? -6.988 9.804 15.064 1.00 81.88 100 LYS A C 1
ATOM 801 O O . LYS A 1 100 ? -6.621 9.940 16.225 1.00 81.88 100 LYS A O 1
ATOM 806 N N . SER A 1 101 ? -7.981 8.994 14.719 1.00 85.19 101 SER A N 1
ATOM 807 C CA . SER A 1 101 ? -8.823 8.265 15.673 1.00 85.19 101 SER A CA 1
ATOM 808 C C . SER A 1 101 ? -8.336 6.846 15.974 1.00 85.19 101 SER A C 1
ATOM 810 O O . SER A 1 101 ? -8.844 6.214 16.900 1.00 85.19 101 SER A O 1
ATOM 812 N N . CYS A 1 102 ? -7.371 6.315 15.213 1.00 85.56 102 CYS A N 1
ATOM 813 C CA . CYS A 1 102 ? -6.940 4.914 15.301 1.00 85.56 102 CYS A CA 1
ATOM 814 C C . CYS A 1 102 ? -8.103 3.916 15.093 1.00 85.56 102 CYS A C 1
ATOM 816 O O . CYS A 1 102 ? -8.105 2.804 15.640 1.00 85.56 102 CYS A O 1
ATOM 818 N N . VAL A 1 103 ? -9.145 4.315 14.359 1.00 89.19 103 VAL A N 1
ATOM 819 C CA . VAL A 1 103 ? -10.302 3.467 14.050 1.00 89.19 103 VAL A CA 1
ATOM 820 C C . VAL A 1 103 ? -10.079 2.782 12.708 1.00 89.19 103 VAL A C 1
ATOM 822 O O . VAL A 1 103 ? -9.632 3.402 11.743 1.00 89.19 103 VAL A O 1
ATOM 825 N N . VAL A 1 104 ? -10.406 1.490 12.645 1.00 91.06 104 VAL A N 1
ATOM 826 C CA . VAL A 1 104 ? -10.398 0.735 11.389 1.00 91.06 104 VAL A CA 1
ATOM 827 C C . VAL A 1 104 ? -11.548 1.248 10.525 1.00 91.06 104 VAL A C 1
ATOM 829 O O . VAL A 1 104 ? -12.716 1.127 10.890 1.00 91.06 104 VAL A O 1
ATOM 832 N N . MET A 1 105 ? -11.207 1.847 9.389 1.00 93.00 105 MET A N 1
ATOM 833 C CA . MET A 1 105 ? -12.159 2.416 8.434 1.00 93.00 105 MET A CA 1
ATOM 834 C C . MET A 1 105 ? -12.599 1.415 7.377 1.00 93.00 105 MET A C 1
ATOM 836 O O . MET A 1 105 ? -13.624 1.604 6.734 1.00 93.00 105 MET A O 1
ATOM 840 N N . GLY A 1 106 ? -11.837 0.349 7.170 1.00 94.19 106 GLY A N 1
ATOM 841 C CA . GLY A 1 106 ? -12.180 -0.637 6.165 1.00 94.19 106 GLY A CA 1
ATOM 842 C C . GLY A 1 106 ? -11.276 -1.847 6.212 1.00 94.19 106 GLY A C 1
ATOM 843 O O . GLY A 1 106 ? -10.176 -1.804 6.762 1.00 94.19 106 GLY A O 1
ATOM 844 N N . ALA A 1 107 ? -11.763 -2.930 5.624 1.00 96.38 107 ALA A N 1
ATOM 845 C CA . ALA A 1 107 ? -11.016 -4.166 5.481 1.00 96.38 107 ALA A CA 1
ATOM 846 C C . ALA A 1 107 ? -11.238 -4.758 4.095 1.00 96.38 107 ALA A C 1
ATOM 848 O O . ALA A 1 107 ? -12.262 -4.521 3.447 1.00 96.38 107 ALA A O 1
ATOM 849 N N . GLY A 1 108 ? -10.245 -5.496 3.629 1.00 96.06 108 GLY A N 1
ATOM 850 C CA . GLY A 1 108 ? -10.157 -5.905 2.249 1.00 96.06 108 GLY A CA 1
ATOM 851 C C . GLY A 1 108 ? -9.322 -7.150 2.053 1.00 96.06 108 GLY A C 1
ATOM 852 O O . GLY A 1 108 ? -8.589 -7.584 2.943 1.00 96.06 108 GLY A O 1
ATOM 853 N N . VAL A 1 109 ? -9.443 -7.711 0.859 1.00 95.25 109 VAL A N 1
ATOM 854 C CA . VAL A 1 109 ? -8.638 -8.843 0.421 1.00 95.25 109 VAL A CA 1
ATOM 855 C C . VAL A 1 109 ? -8.112 -8.587 -0.978 1.00 95.25 109 VAL A C 1
ATOM 857 O O . VAL A 1 109 ? -8.816 -8.062 -1.842 1.00 95.25 109 VAL A O 1
ATOM 860 N N . GLY A 1 110 ? -6.857 -8.951 -1.180 1.00 92.00 110 GLY A N 1
ATOM 861 C CA . GLY A 1 110 ? -6.184 -8.967 -2.460 1.00 92.00 110 GLY A CA 1
ATOM 862 C C . GLY A 1 110 ? -5.682 -10.351 -2.792 1.00 92.00 110 GLY A C 1
ATOM 863 O O . GLY A 1 110 ? -5.390 -11.151 -1.905 1.00 92.00 110 GLY A O 1
ATOM 864 N N . SER A 1 111 ? -5.554 -10.619 -4.078 1.00 88.12 111 SER A N 1
ATOM 865 C CA . SER A 1 111 ? -4.961 -11.852 -4.571 1.00 88.12 111 SER A CA 1
ATOM 866 C C . SER A 1 111 ? -4.041 -11.562 -5.738 1.00 88.12 111 SER A C 1
ATOM 868 O O . SER A 1 111 ? -4.214 -10.580 -6.465 1.00 88.12 111 SER A O 1
ATOM 870 N N . LEU A 1 112 ? -3.085 -12.458 -5.941 1.00 74.19 112 LEU A N 1
ATOM 871 C CA . LEU A 1 112 ? -2.239 -12.448 -7.120 1.00 74.19 112 LEU A CA 1
ATOM 872 C C . LEU A 1 112 ? -2.210 -13.834 -7.738 1.00 74.19 112 LEU A C 1
ATOM 874 O O . LEU A 1 112 ? -1.796 -14.786 -7.081 1.00 74.19 112 LEU A O 1
ATOM 878 N N . SER A 1 113 ? -2.632 -13.928 -8.995 1.00 59.59 113 SER A N 1
ATOM 879 C CA . SER A 1 113 ? -2.667 -15.193 -9.730 1.00 59.59 113 SER A CA 1
ATOM 880 C C . SER A 1 113 ? -1.524 -15.362 -10.739 1.00 59.59 113 SER A C 1
ATOM 882 O O . SER A 1 113 ? -1.268 -16.493 -11.130 1.00 59.59 113 SER A O 1
ATOM 884 N N . SER A 1 114 ? -0.809 -14.293 -11.128 1.00 62.53 114 SER A N 1
ATOM 885 C CA . SER A 1 114 ? 0.381 -14.344 -12.022 1.00 62.53 114 SER A CA 1
ATOM 886 C C . SER A 1 114 ? 0.937 -12.968 -12.437 1.00 62.53 114 SER A C 1
ATOM 888 O O . SER A 1 114 ? 1.963 -12.891 -13.110 1.00 62.53 114 SER A O 1
ATOM 890 N N . SER A 1 115 ? 0.274 -11.866 -12.081 1.00 70.56 115 SER A N 1
ATOM 891 C CA . SER A 1 115 ? 0.645 -10.510 -12.502 1.00 70.56 115 SER A CA 1
ATOM 892 C C . SER A 1 115 ? 1.782 -9.898 -11.670 1.00 70.56 115 SER A C 1
ATOM 894 O O . SER A 1 115 ? 2.149 -10.375 -10.600 1.00 70.56 115 SER A O 1
ATOM 896 N N . LYS A 1 116 ? 2.324 -8.767 -12.137 1.00 87.38 116 LYS A N 1
ATOM 897 C CA . LYS A 1 116 ? 3.169 -7.870 -11.320 1.00 87.38 116 LYS A CA 1
ATOM 898 C C . LYS A 1 116 ? 2.348 -6.934 -10.415 1.00 87.38 116 LYS A C 1
ATOM 900 O O . LYS A 1 116 ? 2.902 -6.180 -9.623 1.00 87.38 116 LYS A O 1
ATOM 905 N N . VAL A 1 117 ? 1.022 -6.980 -10.549 1.00 90.50 117 VAL A N 1
ATOM 906 C CA . VAL A 1 117 ? 0.052 -6.081 -9.912 1.00 90.50 117 VAL A CA 1
ATOM 907 C C . VAL A 1 117 ? -0.851 -6.886 -8.996 1.00 90.50 117 VAL A C 1
ATOM 909 O O . VAL A 1 117 ? -1.476 -7.835 -9.465 1.00 90.50 117 VAL A O 1
ATOM 912 N N . ILE A 1 118 ? -0.960 -6.496 -7.728 1.00 91.56 118 ILE A N 1
ATOM 913 C CA . ILE A 1 118 ? -1.915 -7.112 -6.799 1.00 91.56 118 ILE A CA 1
ATOM 914 C C . ILE A 1 118 ? -3.249 -6.398 -6.949 1.00 91.56 118 ILE A C 1
ATOM 916 O O . ILE A 1 118 ? -3.335 -5.189 -6.726 1.00 91.56 118 ILE A O 1
ATOM 920 N N . TYR A 1 119 ? -4.279 -7.162 -7.296 1.00 92.94 119 TYR A N 1
ATOM 921 C CA . TYR A 1 119 ? -5.653 -6.686 -7.359 1.00 92.94 119 TYR A CA 1
ATOM 922 C C . TYR A 1 119 ? -6.349 -7.006 -6.046 1.00 92.94 119 TYR A C 1
ATOM 924 O O . TYR A 1 119 ? -6.263 -8.125 -5.537 1.00 92.94 119 TYR A O 1
ATOM 932 N N . ALA A 1 120 ? -7.030 -6.014 -5.494 1.00 94.62 120 ALA A 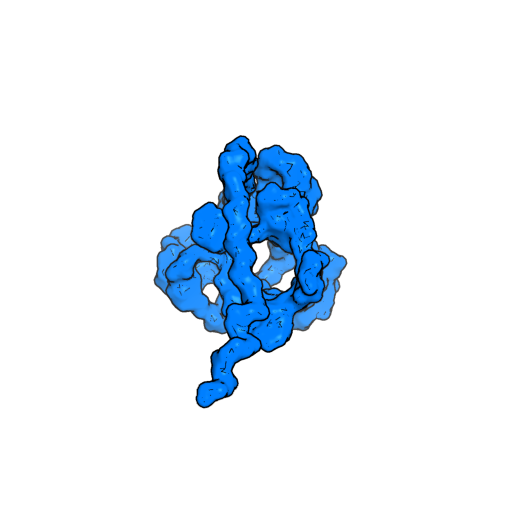N 1
ATOM 933 C CA . ALA A 1 120 ? -7.684 -6.120 -4.211 1.00 94.62 120 ALA A CA 1
ATOM 934 C C . ALA A 1 120 ? -9.010 -5.370 -4.175 1.00 94.62 120 ALA A C 1
ATOM 936 O O . ALA A 1 120 ? -9.297 -4.487 -4.985 1.00 94.62 120 ALA A O 1
ATOM 937 N N . THR A 1 121 ? -9.819 -5.735 -3.193 1.00 96.50 121 THR A N 1
ATOM 938 C CA . THR A 1 121 ? -11.046 -5.030 -2.837 1.00 96.50 121 THR A CA 1
ATOM 939 C C . THR A 1 121 ? -10.950 -4.568 -1.396 1.00 96.50 121 THR A C 1
ATOM 941 O O . THR A 1 121 ? -10.371 -5.258 -0.562 1.00 96.50 121 THR A O 1
ATOM 944 N N . LEU A 1 122 ? -11.506 -3.398 -1.105 1.00 96.44 122 LEU A N 1
ATOM 945 C CA . LEU A 1 122 ? -11.588 -2.822 0.232 1.00 96.44 122 LEU A CA 1
ATOM 946 C C . LEU A 1 122 ? -13.023 -2.383 0.473 1.00 96.44 122 LEU A C 1
ATOM 948 O O . LEU A 1 122 ? -13.594 -1.658 -0.336 1.00 96.44 122 LEU A O 1
ATOM 952 N N . ARG A 1 123 ? -13.604 -2.806 1.589 1.00 97.06 123 ARG A N 1
ATOM 953 C CA . ARG A 1 123 ? -14.937 -2.380 1.998 1.00 97.06 123 ARG A CA 1
ATOM 954 C C . ARG A 1 123 ? -14.824 -1.384 3.137 1.00 97.06 123 ARG A C 1
ATOM 956 O O . ARG A 1 123 ? -14.241 -1.700 4.174 1.00 97.06 123 ARG A O 1
ATOM 963 N N . ASN A 1 124 ? -15.410 -0.210 2.950 1.00 93.19 124 ASN A N 1
ATOM 964 C CA . ASN A 1 124 ? -15.515 0.800 3.989 1.00 93.19 124 ASN A CA 1
ATOM 965 C C . ASN A 1 124 ? -16.501 0.327 5.077 1.00 93.19 124 ASN A C 1
ATOM 967 O O . ASN A 1 124 ? -17.575 -0.212 4.791 1.00 93.19 124 ASN A O 1
ATOM 971 N N . ALA A 1 125 ? -16.112 0.475 6.338 1.00 91.75 125 ALA A N 1
ATOM 972 C CA . ALA A 1 125 ? -16.858 -0.014 7.488 1.00 91.75 125 ALA A CA 1
ATOM 973 C C . ALA A 1 125 ? -18.086 0.857 7.794 1.00 91.75 125 ALA A C 1
ATOM 975 O O . ALA A 1 125 ? -19.111 0.326 8.222 1.00 91.75 125 ALA A O 1
ATOM 976 N N . GLN A 1 126 ? -17.991 2.164 7.547 1.00 88.88 126 GLN A N 1
ATOM 977 C CA . GLN A 1 126 ? -19.004 3.164 7.869 1.00 88.88 126 GLN A CA 1
ATOM 978 C C . GLN A 1 126 ? -20.118 3.204 6.820 1.00 88.88 126 GLN A C 1
ATOM 980 O O . GLN A 1 126 ? -21.289 3.065 7.163 1.00 88.88 126 GLN A O 1
ATOM 985 N N . ASN A 1 127 ? -19.768 3.367 5.543 1.00 90.19 127 ASN A N 1
ATOM 986 C CA . ASN A 1 127 ? -20.744 3.572 4.467 1.00 90.19 127 ASN A CA 1
ATOM 987 C C . ASN A 1 127 ? -20.990 2.319 3.605 1.00 90.19 127 ASN A C 1
ATOM 989 O O . ASN A 1 127 ? -21.828 2.343 2.710 1.00 90.19 127 ASN A O 1
ATOM 993 N N . ARG A 1 128 ? -20.285 1.212 3.889 1.00 91.88 128 ARG A N 1
ATOM 994 C CA . ARG A 1 128 ? -20.385 -0.083 3.187 1.00 91.88 128 ARG A CA 1
ATOM 995 C C . ARG A 1 128 ? -19.991 -0.066 1.712 1.00 91.88 128 ARG A C 1
ATOM 997 O O . ARG A 1 128 ? -20.131 -1.110 1.069 1.00 91.88 128 ARG A O 1
ATOM 1004 N N . GLU A 1 129 ? -19.463 1.040 1.202 1.00 93.88 129 GLU A N 1
ATOM 1005 C CA . GLU A 1 129 ? -18.966 1.127 -0.165 1.00 93.88 129 GLU A CA 1
ATOM 1006 C C . GLU A 1 129 ? -17.780 0.190 -0.379 1.00 93.88 129 GLU A C 1
ATOM 1008 O O . GLU A 1 129 ? -16.989 -0.086 0.532 1.00 93.88 129 GLU A O 1
ATOM 1013 N N . VAL A 1 130 ? -17.663 -0.301 -1.610 1.00 95.62 130 VAL A N 1
ATOM 1014 C CA . VAL A 1 130 ? -16.580 -1.185 -2.025 1.00 95.62 130 VAL A CA 1
ATOM 1015 C C . VAL A 1 130 ? -15.691 -0.448 -3.010 1.00 95.62 130 VAL A C 1
ATOM 1017 O O . VAL A 1 130 ? -16.152 0.139 -3.990 1.00 95.62 130 VAL A O 1
ATOM 1020 N N . TYR A 1 131 ? -14.398 -0.524 -2.747 1.00 95.94 131 TYR A N 1
ATOM 1021 C CA . TYR A 1 131 ? -13.339 0.071 -3.532 1.00 95.94 131 TYR A CA 1
ATOM 1022 C C . TYR A 1 131 ? -12.483 -1.026 -4.145 1.00 95.94 131 TYR A C 1
ATOM 1024 O O . TYR A 1 131 ? -12.235 -2.065 -3.532 1.00 95.94 131 TYR A O 1
ATOM 1032 N N . ARG A 1 132 ? -12.009 -0.777 -5.360 1.00 95.56 132 ARG A N 1
ATOM 1033 C CA . ARG A 1 132 ? -10.974 -1.567 -6.019 1.00 95.56 132 ARG A CA 1
ATOM 1034 C C . ARG A 1 132 ? -9.632 -0.924 -5.733 1.00 95.56 132 ARG A C 1
ATOM 1036 O O . ARG A 1 132 ? -9.478 0.290 -5.866 1.00 95.56 132 ARG A O 1
ATOM 1043 N N . LEU A 1 133 ? -8.678 -1.759 -5.364 1.00 94.62 133 LEU A N 1
ATOM 1044 C CA . LEU A 1 133 ? -7.312 -1.390 -5.055 1.00 94.62 133 LEU A CA 1
ATOM 1045 C C . LEU A 1 133 ? -6.370 -2.143 -5.983 1.00 94.62 133 LEU A C 1
ATOM 1047 O O . LEU A 1 133 ? -6.501 -3.351 -6.157 1.00 94.62 133 LEU A O 1
ATOM 1051 N N . ASN A 1 134 ? -5.389 -1.434 -6.526 1.00 94.12 134 ASN A N 1
ATOM 1052 C CA . ASN A 1 134 ? -4.301 -2.029 -7.286 1.00 94.12 134 ASN A CA 1
ATOM 1053 C C . ASN A 1 134 ? -2.978 -1.611 -6.652 1.00 94.12 134 ASN A C 1
ATOM 1055 O O . ASN A 1 134 ? -2.682 -0.415 -6.613 1.00 94.12 134 ASN A O 1
ATOM 1059 N N . LEU A 1 135 ? -2.182 -2.574 -6.194 1.00 93.50 135 LEU A N 1
ATOM 1060 C CA . LEU A 1 135 ? -0.828 -2.318 -5.706 1.00 93.50 135 LEU A CA 1
ATOM 1061 C C . LEU A 1 135 ? 0.179 -2.651 -6.801 1.00 93.50 135 LEU A C 1
ATOM 1063 O O . LEU A 1 135 ? 0.118 -3.723 -7.408 1.00 93.50 135 LEU A O 1
ATOM 1067 N N . ARG A 1 136 ? 1.104 -1.724 -7.042 1.00 93.31 136 ARG A N 1
ATOM 1068 C CA . ARG A 1 136 ? 2.189 -1.845 -8.019 1.00 93.31 136 ARG A CA 1
ATOM 1069 C C . ARG A 1 136 ? 3.510 -1.486 -7.370 1.00 93.31 136 ARG A C 1
ATOM 1071 O O . ARG A 1 136 ? 3.541 -0.651 -6.472 1.00 93.31 136 ARG A O 1
ATOM 1078 N N . ASN A 1 137 ? 4.581 -2.096 -7.851 1.00 91.88 137 ASN A N 1
ATOM 1079 C CA . ASN A 1 137 ? 5.942 -1.730 -7.496 1.00 91.88 137 ASN A CA 1
ATOM 1080 C C . ASN A 1 137 ? 6.666 -1.230 -8.739 1.00 91.88 137 ASN A C 1
ATOM 1082 O O . ASN A 1 137 ? 6.486 -1.786 -9.820 1.00 91.88 137 ASN A O 1
ATOM 1086 N N . PHE A 1 138 ? 7.486 -0.206 -8.567 1.00 90.31 138 PHE A N 1
ATOM 1087 C CA . PHE A 1 138 ? 8.318 0.361 -9.616 1.00 90.31 138 PHE A CA 1
ATOM 1088 C C . PHE A 1 138 ? 9.710 0.616 -9.055 1.00 90.31 138 PHE A C 1
ATOM 1090 O O . PHE A 1 138 ? 9.827 1.065 -7.914 1.00 90.31 138 PHE A O 1
ATOM 1097 N N . ALA A 1 139 ? 10.749 0.431 -9.863 1.00 87.50 139 ALA A N 1
ATOM 1098 C CA . ALA A 1 139 ? 12.056 0.978 -9.530 1.00 87.50 139 ALA A CA 1
ATOM 1099 C C . ALA A 1 139 ? 11.964 2.508 -9.449 1.00 87.50 139 ALA A C 1
ATOM 1101 O O . ALA A 1 139 ? 11.383 3.153 -10.329 1.00 87.50 139 ALA A O 1
ATOM 1102 N N . ALA A 1 140 ? 12.562 3.103 -8.419 1.00 83.94 140 ALA A N 1
ATOM 1103 C CA . ALA A 1 140 ? 12.528 4.552 -8.226 1.00 83.94 140 ALA A CA 1
ATOM 1104 C C . ALA A 1 140 ? 13.163 5.315 -9.408 1.00 83.94 140 ALA A C 1
ATOM 1106 O O . ALA A 1 140 ? 12.665 6.361 -9.820 1.00 83.94 140 ALA A O 1
ATOM 1107 N N . SER A 1 141 ? 14.186 4.722 -10.031 1.00 82.62 141 SER A N 1
ATOM 1108 C CA . SER A 1 141 ? 14.850 5.212 -11.248 1.00 82.62 141 SER A CA 1
ATOM 1109 C C . SER A 1 141 ? 13.954 5.260 -12.493 1.00 82.62 141 SER A C 1
ATOM 1111 O O . SER A 1 141 ? 14.334 5.857 -13.497 1.00 82.62 141 SER A O 1
ATOM 1113 N N . SER A 1 142 ? 12.765 4.649 -12.462 1.00 85.81 142 SER A N 1
ATOM 1114 C CA . SER A 1 142 ? 11.835 4.663 -13.597 1.00 85.81 142 SER A CA 1
ATOM 1115 C C . SER A 1 142 ? 11.026 5.960 -13.719 1.00 85.81 142 SER A C 1
ATOM 1117 O O . SER A 1 142 ? 10.401 6.170 -14.759 1.00 85.81 142 SER A O 1
ATOM 1119 N N . PHE A 1 143 ? 11.017 6.822 -12.696 1.00 82.81 143 PHE A N 1
ATOM 1120 C CA . PHE A 1 143 ? 10.280 8.091 -12.699 1.00 82.81 143 PHE A CA 1
ATOM 1121 C C . PHE A 1 143 ? 11.117 9.233 -13.298 1.00 82.81 143 PHE A C 1
ATOM 1123 O O . PHE A 1 143 ? 12.299 9.379 -13.000 1.00 82.81 143 PHE A O 1
ATOM 1130 N N . VAL A 1 144 ? 10.491 10.069 -14.137 1.00 70.12 144 VAL A N 1
ATOM 1131 C CA . VAL A 1 144 ? 11.170 11.130 -14.916 1.00 70.12 144 VAL A CA 1
ATOM 1132 C C . VAL A 1 144 ? 11.605 12.315 -14.044 1.00 70.12 144 VAL A C 1
ATOM 1134 O O . VAL A 1 144 ? 12.633 12.941 -14.305 1.00 70.12 144 VAL A O 1
ATOM 1137 N N . LYS A 1 145 ? 10.832 12.650 -13.002 1.00 65.00 145 LYS A N 1
ATOM 1138 C CA . LYS A 1 145 ? 11.045 13.846 -12.178 1.00 65.00 145 LYS A CA 1
ATOM 1139 C C . LYS A 1 145 ? 11.674 13.454 -10.835 1.00 65.00 145 LYS A C 1
ATOM 1141 O O . LYS A 1 145 ? 10.990 12.993 -9.934 1.00 65.00 145 LYS A O 1
ATOM 1146 N N . LYS A 1 146 ? 13.000 13.637 -10.750 1.00 55.81 146 LYS A N 1
ATOM 1147 C CA . LYS A 1 146 ? 13.855 13.649 -9.543 1.00 55.81 146 LYS A CA 1
ATOM 1148 C C . LYS A 1 146 ? 13.413 12.723 -8.396 1.00 55.81 146 LYS A C 1
ATOM 1150 O O . LYS A 1 146 ? 13.081 13.186 -7.310 1.00 55.81 146 LYS A O 1
ATOM 1155 N N . VAL A 1 147 ? 13.623 11.425 -8.576 1.00 54.38 147 VAL A N 1
ATOM 1156 C CA . VAL A 1 147 ? 14.318 10.687 -7.517 1.00 54.38 147 VAL A CA 1
ATOM 1157 C C . VAL A 1 147 ? 15.808 10.833 -7.852 1.00 54.38 147 VAL A C 1
ATOM 1159 O O . VAL A 1 147 ? 16.196 10.427 -8.948 1.00 54.38 147 VAL A O 1
ATOM 1162 N N . PRO A 1 148 ? 16.638 11.520 -7.041 1.00 54.75 148 PRO A N 1
ATOM 1163 C CA . PRO A 1 148 ? 18.067 11.664 -7.331 1.00 54.75 148 PRO A CA 1
ATOM 1164 C C . PRO A 1 148 ? 18.705 10.324 -7.725 1.00 54.75 148 PRO A C 1
ATOM 1166 O O . PRO A 1 148 ? 18.429 9.308 -7.099 1.00 54.75 148 PRO A O 1
ATOM 1169 N N . ALA A 1 149 ? 19.539 10.310 -8.769 1.00 50.38 149 ALA A N 1
ATOM 1170 C CA . ALA A 1 149 ? 20.072 9.080 -9.376 1.00 50.38 149 ALA A CA 1
ATOM 1171 C C . ALA A 1 149 ? 20.854 8.169 -8.402 1.00 50.38 149 ALA A C 1
ATOM 1173 O O . ALA A 1 149 ? 21.091 7.006 -8.703 1.00 50.38 149 ALA A O 1
ATOM 1174 N N . SER A 1 150 ? 21.223 8.686 -7.227 1.00 54.00 150 SER A N 1
ATOM 1175 C CA . SER A 1 150 ? 21.872 7.974 -6.122 1.00 54.00 150 SER A CA 1
ATOM 1176 C C . SER A 1 150 ? 20.941 7.072 -5.299 1.00 54.00 150 SER A C 1
ATOM 1178 O O . SER A 1 150 ? 21.381 6.461 -4.330 1.00 54.00 150 SER A O 1
ATOM 1180 N N . TYR A 1 151 ? 19.651 7.023 -5.617 1.00 56.03 151 TYR A N 1
ATOM 1181 C CA . TYR A 1 151 ? 18.649 6.314 -4.833 1.00 56.03 151 TYR A CA 1
ATOM 1182 C C . TYR A 1 151 ? 18.283 4.966 -5.467 1.00 56.03 151 TYR A C 1
ATOM 1184 O O . TYR A 1 151 ? 17.353 4.847 -6.265 1.00 56.03 151 TYR A O 1
ATOM 1192 N N . GLU A 1 152 ? 19.024 3.926 -5.091 1.00 64.81 152 GLU A N 1
ATOM 1193 C CA . GLU A 1 152 ? 18.655 2.532 -5.348 1.00 64.81 152 GLU A CA 1
ATOM 1194 C C . GLU A 1 152 ? 17.394 2.189 -4.549 1.00 64.81 152 GLU A C 1
ATOM 1196 O O . GLU A 1 152 ? 17.461 2.156 -3.330 1.00 64.81 152 GLU A O 1
ATOM 1201 N N . GLY A 1 153 ? 16.236 1.931 -5.159 1.00 79.06 153 GLY A N 1
ATOM 1202 C CA . GLY A 1 153 ? 15.037 1.655 -4.365 1.00 79.06 153 GLY A CA 1
ATOM 1203 C C . GLY A 1 153 ? 13.756 1.460 -5.156 1.00 79.06 153 GLY A C 1
ATOM 1204 O O . GLY A 1 153 ? 13.768 1.319 -6.378 1.00 79.06 153 GLY A O 1
ATOM 1205 N N . ASN A 1 154 ? 12.640 1.444 -4.431 1.00 85.62 154 ASN A N 1
ATOM 1206 C CA . ASN A 1 154 ? 11.328 1.115 -4.969 1.00 85.62 154 ASN A CA 1
ATOM 1207 C C . ASN A 1 154 ? 10.287 2.181 -4.620 1.00 85.62 154 ASN A C 1
ATOM 1209 O O . ASN A 1 154 ? 10.316 2.791 -3.555 1.00 85.62 154 ASN A O 1
ATOM 1213 N N . VAL A 1 155 ? 9.320 2.369 -5.508 1.00 87.56 155 VAL A N 1
ATOM 1214 C CA . VAL A 1 155 ? 8.099 3.132 -5.259 1.00 87.56 155 VAL A CA 1
ATOM 1215 C C . VAL A 1 155 ? 6.948 2.144 -5.294 1.00 87.56 155 VAL A C 1
ATOM 1217 O O . VAL A 1 155 ? 6.632 1.575 -6.344 1.00 87.56 155 VAL A O 1
ATOM 1220 N N . VAL A 1 156 ? 6.302 1.951 -4.147 1.00 90.00 156 VAL A N 1
ATOM 1221 C CA . VAL A 1 156 ? 5.048 1.205 -4.096 1.00 90.00 156 VAL A CA 1
ATOM 1222 C C . VAL A 1 156 ? 3.908 2.181 -4.330 1.00 90.00 156 VAL A C 1
ATOM 1224 O O . VAL A 1 156 ? 3.784 3.202 -3.656 1.00 90.00 156 VAL A O 1
ATOM 1227 N N . MET A 1 157 ? 3.073 1.866 -5.309 1.00 90.75 157 MET A N 1
ATOM 1228 C CA . MET A 1 157 ? 1.951 2.692 -5.715 1.00 90.75 157 MET A CA 1
ATOM 1229 C C . MET A 1 157 ? 0.643 1.963 -5.465 1.00 90.75 157 MET A C 1
ATOM 1231 O O . MET A 1 157 ? 0.449 0.832 -5.913 1.00 90.75 157 MET A O 1
ATOM 1235 N N . MET A 1 158 ? -0.283 2.646 -4.807 1.00 92.88 158 MET A N 1
ATOM 1236 C CA . MET A 1 158 ? -1.652 2.207 -4.626 1.00 92.88 158 MET A CA 1
ATOM 1237 C C . MET A 1 158 ? -2.573 3.022 -5.524 1.00 92.88 158 MET A C 1
ATOM 1239 O O . MET A 1 158 ? -2.605 4.247 -5.467 1.00 92.88 158 MET A O 1
ATOM 1243 N N . SER A 1 159 ? -3.336 2.334 -6.365 1.00 93.00 159 SER A N 1
ATOM 1244 C CA . SER A 1 159 ? -4.422 2.944 -7.133 1.00 93.00 159 SER A CA 1
ATOM 1245 C C . SER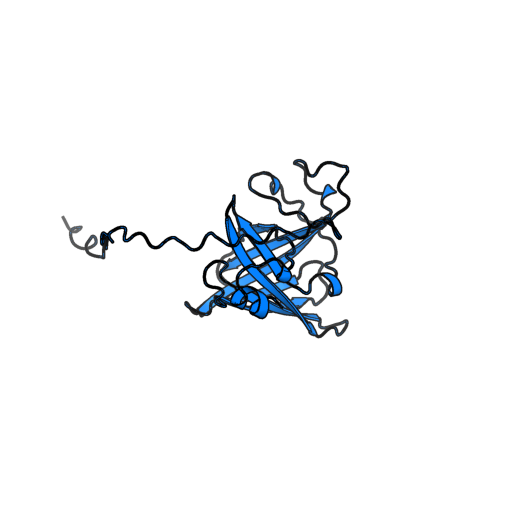 A 1 159 ? -5.755 2.548 -6.523 1.00 93.00 159 SER A C 1
ATOM 1247 O O . SER A 1 159 ? -5.983 1.356 -6.330 1.00 93.00 159 SER A O 1
ATOM 1249 N N . ILE A 1 160 ? -6.630 3.513 -6.263 1.00 93.19 160 ILE A N 1
ATOM 1250 C CA . ILE A 1 160 ? -7.949 3.295 -5.663 1.00 93.19 160 ILE A CA 1
ATOM 1251 C C . ILE A 1 160 ? -9.053 3.858 -6.555 1.00 93.19 160 ILE A C 1
ATOM 1253 O O . ILE A 1 160 ? -8.912 4.930 -7.138 1.00 93.19 160 ILE A O 1
ATOM 1257 N N . ALA A 1 161 ? -10.155 3.127 -6.664 1.00 94.12 161 ALA A N 1
ATOM 1258 C CA . ALA A 1 161 ? -11.370 3.567 -7.338 1.00 94.12 161 ALA A CA 1
ATOM 1259 C C . ALA A 1 161 ? -12.586 2.959 -6.638 1.00 94.12 161 ALA A C 1
ATOM 1261 O O . ALA A 1 161 ? -12.500 1.839 -6.135 1.00 94.12 161 ALA A O 1
ATOM 1262 N N . ALA A 1 162 ? -13.735 3.634 -6.660 1.00 93.81 162 ALA A N 1
ATOM 1263 C CA . ALA A 1 162 ? -15.000 2.971 -6.343 1.00 93.81 162 ALA A CA 1
ATOM 1264 C C . ALA A 1 162 ? -15.219 1.772 -7.291 1.00 93.81 162 ALA A C 1
ATOM 1266 O O . ALA A 1 162 ? -14.734 1.775 -8.429 1.00 93.81 162 ALA A O 1
ATOM 1267 N N . ILE A 1 163 ? -15.932 0.733 -6.842 1.00 93.31 163 ILE A N 1
ATOM 1268 C CA . ILE A 1 163 ? -16.113 -0.510 -7.618 1.00 93.31 163 ILE A CA 1
ATOM 1269 C C . ILE A 1 163 ? -16.737 -0.287 -9.005 1.00 93.31 163 ILE A C 1
ATOM 1271 O O . ILE A 1 163 ? -16.423 -1.016 -9.942 1.00 93.31 163 ILE A O 1
ATOM 1275 N N . ASN A 1 164 ? -17.561 0.751 -9.136 1.00 91.00 164 ASN A N 1
ATOM 1276 C CA . ASN A 1 164 ? -18.275 1.159 -10.345 1.00 91.00 164 ASN A CA 1
ATOM 1277 C C . ASN A 1 164 ? -17.584 2.282 -11.145 1.00 91.00 164 ASN A C 1
ATOM 1279 O O . ASN A 1 164 ? -18.090 2.675 -12.191 1.00 91.00 164 ASN A O 1
ATOM 1283 N N . SER A 1 165 ? -16.458 2.822 -10.673 1.00 92.75 165 SER A N 1
ATOM 1284 C CA . SER A 1 165 ? -15.704 3.859 -11.391 1.00 92.75 165 SER A CA 1
ATOM 1285 C C . SER A 1 165 ? -14.755 3.227 -12.407 1.00 92.75 165 SER A C 1
ATOM 1287 O O . SER A 1 165 ? -14.242 2.145 -12.163 1.00 92.75 165 SER A O 1
ATOM 1289 N N . TYR A 1 166 ? -14.440 3.894 -13.515 1.00 88.88 166 TYR A N 1
ATOM 1290 C CA . TYR A 1 166 ? -13.335 3.493 -14.407 1.00 88.88 166 TYR A CA 1
ATOM 1291 C C . TYR A 1 166 ? -12.048 4.283 -14.150 1.00 88.88 166 TYR A C 1
ATOM 1293 O O . TYR A 1 166 ? -10.974 3.893 -14.604 1.00 88.88 166 TYR A O 1
ATOM 1301 N N . THR A 1 167 ? -12.147 5.357 -13.371 1.00 90.94 167 THR A N 1
ATOM 1302 C CA . THR A 1 167 ? -11.038 6.253 -13.058 1.00 90.94 167 THR A CA 1
ATOM 1303 C C . THR A 1 167 ? -10.435 5.870 -11.717 1.00 90.94 167 THR A C 1
ATOM 1305 O O . THR A 1 167 ? -11.150 5.769 -10.715 1.00 90.94 167 THR A O 1
ATOM 1308 N N . PHE A 1 168 ? -9.119 5.667 -11.709 1.00 90.62 168 PHE A N 1
ATOM 1309 C CA . PHE A 1 168 ? -8.344 5.419 -10.502 1.00 90.62 168 PHE A CA 1
ATOM 1310 C C . PHE A 1 168 ? -7.624 6.687 -10.060 1.00 90.62 168 PHE A C 1
ATOM 1312 O O . PHE A 1 168 ? -7.051 7.404 -10.875 1.00 90.62 168 PHE A O 1
ATOM 1319 N N . THR A 1 169 ? -7.602 6.910 -8.752 1.00 89.62 169 THR A N 1
ATOM 1320 C CA . THR A 1 169 ? -6.690 7.863 -8.122 1.00 89.62 169 THR A CA 1
ATOM 1321 C C . THR A 1 169 ? -5.440 7.114 -7.684 1.00 89.62 169 THR A C 1
ATOM 1323 O O . THR A 1 169 ? -5.538 6.013 -7.135 1.00 89.62 169 THR A O 1
ATOM 1326 N N . HIS A 1 170 ? -4.267 7.688 -7.932 1.00 88.62 170 HIS A N 1
ATOM 1327 C CA . HIS A 1 170 ? -2.977 7.043 -7.699 1.00 88.62 170 HIS A CA 1
ATOM 1328 C C . HIS A 1 170 ? -2.220 7.732 -6.571 1.00 88.62 170 HIS A C 1
ATOM 1330 O O . HIS A 1 170 ? -2.121 8.955 -6.536 1.00 88.62 170 HIS A O 1
ATOM 1336 N N . PHE A 1 171 ? -1.656 6.930 -5.677 1.00 87.19 171 PHE A N 1
ATOM 1337 C CA . PHE A 1 171 ? -0.897 7.394 -4.528 1.00 87.19 171 PHE A CA 1
ATOM 1338 C C . PHE A 1 171 ? 0.374 6.568 -4.387 1.00 87.19 171 PHE A C 1
ATOM 1340 O O . PHE A 1 171 ? 0.335 5.347 -4.547 1.00 87.19 171 PHE A O 1
ATOM 1347 N N . SER A 1 172 ? 1.490 7.208 -4.048 1.00 87.75 172 SER A N 1
ATOM 1348 C CA . SER A 1 172 ? 2.620 6.470 -3.487 1.00 87.75 172 SER A CA 1
ATOM 1349 C C . SER A 1 172 ? 2.308 6.112 -2.033 1.00 87.75 172 SER A C 1
ATOM 1351 O O . SER A 1 172 ? 1.591 6.834 -1.332 1.00 87.75 172 SER A O 1
ATOM 1353 N N . ILE A 1 173 ? 2.827 4.977 -1.582 1.00 88.94 173 ILE A N 1
ATOM 1354 C CA . ILE A 1 173 ? 2.765 4.572 -0.183 1.00 88.94 173 ILE A CA 1
ATOM 1355 C C . ILE A 1 173 ? 4.161 4.211 0.302 1.00 88.94 173 ILE A C 1
ATOM 1357 O O . ILE A 1 173 ? 4.971 3.668 -0.447 1.00 88.94 173 ILE A O 1
ATOM 1361 N N . ALA A 1 174 ? 4.425 4.484 1.572 1.00 86.50 174 ALA A N 1
ATOM 1362 C CA . ALA A 1 174 ? 5.702 4.173 2.202 1.00 86.50 174 ALA A CA 1
ATOM 1363 C C . ALA A 1 174 ? 5.489 3.360 3.470 1.00 86.50 174 ALA A C 1
ATOM 1365 O O . ALA A 1 174 ? 4.438 3.439 4.109 1.00 86.50 174 ALA A O 1
ATOM 1366 N N . ARG A 1 175 ? 6.493 2.576 3.849 1.00 85.75 175 ARG A N 1
ATOM 1367 C CA . ARG A 1 175 ? 6.447 1.827 5.101 1.00 85.75 175 ARG A CA 1
ATOM 1368 C C . ARG A 1 175 ? 6.569 2.735 6.294 1.00 85.75 175 ARG A C 1
ATOM 1370 O O . ARG A 1 175 ? 7.315 3.715 6.296 1.00 85.75 175 ARG A O 1
ATOM 1377 N N . VAL A 1 176 ? 5.918 2.308 7.357 1.00 82.94 176 VAL A N 1
ATOM 1378 C CA . VAL A 1 176 ? 6.030 2.926 8.663 1.00 82.94 176 VAL A CA 1
ATOM 1379 C C . VAL A 1 176 ? 6.359 1.883 9.709 1.00 82.94 176 VAL A C 1
ATOM 1381 O O . VAL A 1 176 ? 5.886 0.751 9.642 1.00 82.94 176 VAL A O 1
ATOM 1384 N N . ASN A 1 177 ? 7.155 2.281 10.696 1.00 82.94 177 ASN A N 1
ATOM 1385 C CA . ASN A 1 177 ? 7.348 1.519 11.917 1.00 82.94 177 ASN A CA 1
ATOM 1386 C C . ASN A 1 177 ? 6.319 1.994 12.955 1.00 82.94 177 ASN A C 1
ATOM 1388 O O . ASN A 1 177 ? 6.484 3.092 13.490 1.00 82.94 177 ASN A O 1
ATOM 1392 N N . PRO A 1 178 ? 5.291 1.192 13.291 1.00 80.12 178 PRO A N 1
ATOM 1393 C CA . PRO A 1 178 ? 4.288 1.576 14.281 1.00 80.12 178 PRO A CA 1
ATOM 1394 C C . PRO A 1 178 ? 4.876 1.852 15.667 1.00 80.12 178 PRO A C 1
ATOM 1396 O O . PRO A 1 178 ? 4.270 2.575 16.449 1.00 80.12 178 PRO A O 1
ATOM 1399 N N . GLY A 1 179 ? 6.056 1.309 15.987 1.00 76.75 179 GLY A N 1
ATOM 1400 C CA . GLY A 1 179 ? 6.736 1.541 17.262 1.00 76.75 179 GLY A CA 1
ATOM 1401 C C . GLY A 1 179 ? 7.076 3.012 17.528 1.00 76.75 179 GLY A C 1
ATOM 1402 O O . GLY A 1 179 ? 7.233 3.388 18.687 1.00 76.75 179 GLY A O 1
ATOM 1403 N N . THR A 1 180 ? 7.127 3.850 16.487 1.00 71.62 180 THR A N 1
ATOM 1404 C CA . THR A 1 180 ? 7.367 5.297 16.610 1.00 71.62 180 THR A CA 1
ATOM 1405 C C . THR A 1 180 ? 6.100 6.097 16.934 1.00 71.62 180 THR A C 1
ATOM 1407 O O . THR A 1 180 ? 6.189 7.281 17.250 1.00 71.62 180 THR A O 1
ATOM 1410 N N . LEU A 1 181 ? 4.916 5.470 16.910 1.00 69.75 181 LEU A N 1
ATOM 1411 C CA . LEU A 1 181 ? 3.662 6.120 17.288 1.00 69.75 181 LEU A CA 1
ATOM 1412 C C . LEU A 1 181 ? 3.608 6.402 18.782 1.00 69.75 181 LEU A C 1
ATOM 1414 O O . LEU A 1 181 ? 3.737 5.485 19.591 1.00 69.75 181 LEU A O 1
ATOM 1418 N N . THR A 1 182 ? 3.294 7.638 19.157 1.00 69.88 182 THR A N 1
ATOM 1419 C CA . THR A 1 182 ? 3.073 7.999 20.565 1.00 69.88 182 THR A CA 1
ATOM 1420 C C . THR A 1 182 ? 1.755 7.445 21.110 1.00 69.88 182 THR A C 1
ATOM 1422 O O . THR A 1 182 ? 1.683 7.141 22.294 1.00 69.88 182 THR A O 1
ATOM 1425 N N . SER A 1 183 ? 0.734 7.251 20.261 1.00 75.19 183 SER A N 1
ATOM 1426 C CA . SER A 1 183 ? -0.542 6.627 20.639 1.00 75.19 183 SER A CA 1
ATOM 1427 C C . SER A 1 183 ? -0.404 5.099 20.753 1.00 75.19 183 SER A C 1
ATOM 1429 O O . SER A 1 183 ? -0.226 4.430 19.726 1.00 75.19 183 SER A O 1
ATOM 1431 N N . PRO A 1 184 ? -0.549 4.504 21.957 1.00 77.19 184 PRO A N 1
ATOM 1432 C CA . PRO A 1 184 ? -0.459 3.052 22.134 1.00 77.19 184 PRO A CA 1
ATOM 1433 C C . PRO A 1 184 ? -1.572 2.298 21.395 1.00 77.19 184 PRO A C 1
ATOM 1435 O O . PRO A 1 184 ? -1.357 1.202 20.887 1.00 77.19 184 PRO A O 1
ATOM 1438 N N . ASN A 1 185 ? -2.757 2.908 21.283 1.00 78.50 185 ASN A N 1
ATOM 1439 C CA . ASN A 1 185 ? -3.898 2.324 20.579 1.00 78.50 185 ASN A CA 1
ATOM 1440 C C . ASN A 1 185 ? -3.611 2.174 19.076 1.00 78.50 185 ASN A C 1
ATOM 1442 O O . ASN A 1 185 ? -3.775 1.092 18.517 1.00 78.50 185 ASN A O 1
ATOM 1446 N N . CYS A 1 186 ? -3.107 3.234 18.434 1.00 78.56 186 CYS A N 1
ATOM 1447 C CA . CYS A 1 186 ? -2.685 3.163 17.033 1.00 78.56 186 CYS A CA 1
ATOM 1448 C C . CYS A 1 186 ? -1.542 2.152 16.849 1.00 78.56 186 CYS A C 1
ATOM 1450 O O . CYS A 1 186 ? -1.548 1.398 15.879 1.00 78.56 186 CYS A O 1
ATOM 1452 N N . ARG A 1 187 ? -0.581 2.104 17.783 1.00 81.81 187 ARG A N 1
ATOM 1453 C CA . ARG A 1 187 ? 0.557 1.178 17.718 1.00 81.81 187 ARG A CA 1
ATOM 1454 C C . ARG A 1 187 ? 0.099 -0.279 17.683 1.00 81.81 187 ARG A C 1
ATOM 1456 O O . ARG A 1 187 ? 0.502 -1.007 16.786 1.00 81.81 187 ARG A O 1
ATOM 1463 N N . ASN A 1 188 ? -0.773 -0.672 18.609 1.00 80.56 188 ASN A N 1
ATOM 1464 C CA . ASN A 1 188 ? -1.235 -2.057 18.732 1.00 80.56 188 ASN A CA 1
ATOM 1465 C C . ASN A 1 188 ? -2.079 -2.515 17.535 1.00 80.56 188 ASN A C 1
ATOM 1467 O O . ASN A 1 188 ? -2.089 -3.695 17.213 1.00 80.56 188 ASN A O 1
ATOM 1471 N N . LYS A 1 189 ? -2.798 -1.598 16.877 1.00 79.88 189 LYS A N 1
ATOM 1472 C CA . LYS A 1 189 ? -3.639 -1.919 15.710 1.00 79.88 189 LYS A CA 1
ATOM 1473 C C . LYS A 1 189 ? -2.877 -1.993 14.387 1.00 79.88 189 LYS A C 1
ATOM 1475 O O . LYS A 1 189 ? -3.427 -2.482 13.405 1.00 79.88 189 LYS A O 1
ATOM 1480 N N . LEU A 1 190 ? -1.654 -1.470 14.348 1.00 78.50 190 LEU A N 1
ATOM 1481 C CA . LEU A 1 190 ? -0.783 -1.469 13.172 1.00 78.50 190 LEU A CA 1
ATOM 1482 C C . LEU A 1 190 ? 0.303 -2.564 13.223 1.00 78.50 190 LEU A C 1
ATOM 1484 O O . LEU A 1 190 ? 1.157 -2.621 12.335 1.00 78.50 190 LEU A O 1
ATOM 1488 N N . GLN A 1 191 ? 0.305 -3.405 14.255 1.00 73.62 191 GLN A N 1
ATOM 1489 C CA . GLN A 1 191 ? 1.185 -4.572 14.391 1.00 73.62 191 GLN A CA 1
ATOM 1490 C C . GLN A 1 191 ? 0.459 -5.841 13.939 1.00 73.62 191 GLN A C 1
ATOM 1492 O O . GLN A 1 191 ? 1.126 -6.691 13.309 1.00 73.62 191 GLN A O 1
#

pLDDT: mean 76.06, std 18.14, range [34.06, 97.06]

Foldseek 3Di:
DPDPPDPPDDPPPDDDDPPPPPQPPQQDFDFPCDPANADFDEDCQPPPPLPPQFDADDPVVQAFKKFWDYPPHTQWIKGWDFPDDPPQWTKIKMWIADSRPRDTQWIKMWIDRDDSKIWMWIAGPVPRFIKIKIKTKHFSVSTPPDPPPPRGHIWIKIWIDTPPDPDTDIGTMGHGQLVSGPDPSNSVSRD

Secondary structure (DSSP, 8-state):
----SS--S-------------------PPB--SSS-B----GGGG-S--TT-EEPPPHHHH-EEEEEEETTEEEEEEEEEEEEEETTEEEEEEEEE-TTT--EEEEEEEEESS-SSEEEEEEETTT--EEEEEEEEEEGGG-SS---TT---EEEEEEEEETT-SPPEEEEEEEE-GGG-S-HHHHHH--